Protein AF-A0A9E8MV09-F1 (afdb_monomer)

Secondary structure (DSSP, 8-state):
-HHHHHHHH-TTS-HHHHHHHHHHHHHHHHHHHHHTSTTTSHHHHHHHHHHHHHHT-HHHHHHHHHH--S---EEE-STTEEEEEEEETTTEEEEEEEEE-TTS-EE-S-GGGHHHHTT-TTSSPEEEESS-GGGTTSHHHHHHHHSTT---TTSGGGEEEE-HHHHSTTHHHHHHHHHHHHHHHHHHS------

Solvent-accessible surface area (backbone atoms only — not comparable to full-atom values): 11103 Å² total; per-residue (Å²): 111,61,48,62,55,47,41,72,77,38,74,88,56,52,69,70,55,38,52,44,72,56,43,46,70,60,53,46,54,52,23,54,60,43,27,71,37,86,88,66,1,28,65,28,10,39,53,40,13,51,53,26,52,76,72,67,38,63,66,61,14,53,54,25,42,68,55,31,73,79,72,82,50,82,44,72,64,67,104,40,31,38,36,38,47,45,81,40,98,88,74,48,77,44,78,47,39,39,34,46,44,98,87,68,49,59,40,52,74,62,76,75,50,27,20,57,63,65,65,22,64,92,68,76,34,42,61,39,51,73,68,46,76,90,48,49,79,37,69,69,48,43,51,40,40,71,36,99,78,49,50,49,74,48,34,57,93,26,49,47,73,37,52,64,86,67,60,67,70,54,48,66,61,51,48,51,53,50,47,54,52,54,53,52,49,48,72,72,59,64,76,88,75,88,124

Mean predicted aligned error: 12.16 Å

Organism: NCBI:txid2980107

Radius of gyration: 19.84 Å; Cα contacts (8 Å, |Δi|>4): 253; chains: 1; bounding box: 43×44×54 Å

Nearest PDB structures (foldseek):
  1zar-assembly1_A  TM=2.700E-01  e=2.529E-01  Archaeoglobus fulgidus
  3u97-assembly1_A  TM=5.610E-01  e=2.841E+00  Brucella abortus bv. 1 str. 9-941
  4c8s-assembly1_B  TM=5.018E-01  e=2.400E+00  Saccharomyces cerevisiae
  3ceq-assembly1_A  TM=5.623E-01  e=7.822E+00  Homo sapiens
  3a5v-assembly1_A  TM=4.609E-01  e=4.715E+00  Umbelopsis vinacea

Foldseek 3Di:
DQLVVCCVVCVPDDSVVSVCVSCVVVLLVVLVVLLPDPPRSLLSLQVNLVVCVVVVNNVSNVVSQQSNDDDWDWDDDPPFKIWTWDQDPPQGIAIFIWGQDPVRATDTPDLVSLCSQQVVVPVQWDKQFQQHNVCSRPPVNRCCCPDPVHDHSSHPVGIDTHHPVPRPPCPVVSNVVSVVVSVVVCVVDPDPDDD

Sequence (195 aa):
MKCIALRAANPDWSDIKIYWEASKDFVHITLDVLGLVPVFGEPADIINGVIYTFEGDALNASLSYAGAIPFVGWLSTGAKISIKVINQTTGGLIALVWKVSDSGLVTFGNRNILKHVIGSAGTGLHAHHIVPWAKFDHEIVQKAANSTNAFNMNSALNGIPIPPSQHLTGHNIYSSKIDEILESLDDTFPRYDSK

pLDDT: mean 79.45, std 14.17, range [36.53, 96.56]

InterPro domains:
  IPR032871 AHH domain-containing protein [PF14412] (122-186)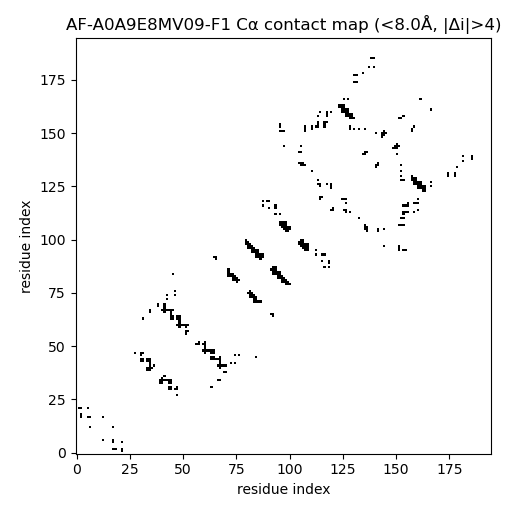

Structure (mmCIF, N/CA/C/O backbone):
data_AF-A0A9E8MV09-F1
#
_entry.id   AF-A0A9E8MV09-F1
#
loop_
_atom_site.group_PDB
_atom_site.id
_atom_site.type_symbol
_atom_site.label_atom_id
_atom_site.label_alt_id
_atom_site.label_comp_id
_atom_site.label_asym_id
_atom_site.label_entity_id
_atom_site.label_seq_id
_atom_site.pdbx_PDB_ins_code
_atom_site.Cartn_x
_atom_site.Cartn_y
_atom_site.Cartn_z
_atom_site.occupancy
_atom_site.B_iso_or_equiv
_atom_site.auth_seq_id
_atom_site.auth_comp_id
_atom_site.auth_asym_id
_atom_site.auth_atom_id
_atom_site.pdbx_PDB_model_num
ATOM 1 N N . MET A 1 1 ? 17.631 -15.945 -26.723 1.00 63.47 1 MET A N 1
ATOM 2 C CA . MET A 1 1 ? 19.041 -15.510 -26.565 1.00 63.47 1 MET A CA 1
ATOM 3 C C . MET A 1 1 ? 19.292 -14.691 -25.293 1.00 63.47 1 MET A C 1
ATOM 5 O O . MET A 1 1 ? 20.292 -14.972 -24.646 1.00 63.47 1 MET A O 1
ATOM 9 N N . LYS A 1 2 ? 18.396 -13.777 -24.865 1.00 82.88 2 LYS A N 1
ATOM 10 C CA . LYS A 1 2 ? 18.549 -12.994 -23.612 1.00 82.88 2 LYS A CA 1
ATOM 11 C C . LYS A 1 2 ? 18.855 -13.843 -22.361 1.00 82.88 2 LYS A C 1
ATOM 13 O O . LYS A 1 2 ? 19.821 -13.545 -21.675 1.00 82.88 2 LYS A O 1
ATOM 18 N N . CYS A 1 3 ? 18.127 -14.939 -22.108 1.00 86.50 3 CYS A N 1
ATOM 19 C CA . CYS A 1 3 ? 18.370 -15.781 -20.921 1.00 86.50 3 CYS A CA 1
ATOM 20 C C . CYS A 1 3 ? 19.776 -16.404 -20.883 1.00 86.50 3 CYS A C 1
ATOM 22 O O . CYS A 1 3 ? 20.377 -16.494 -19.819 1.00 86.50 3 CYS A O 1
ATOM 24 N N . ILE A 1 4 ? 20.301 -16.834 -22.039 1.00 86.00 4 ILE A N 1
ATOM 25 C CA . ILE A 1 4 ? 21.635 -17.450 -22.142 1.00 86.00 4 ILE A CA 1
ATOM 26 C C . ILE A 1 4 ? 22.709 -16.405 -21.822 1.00 86.00 4 ILE A C 1
ATOM 28 O O . ILE A 1 4 ? 23.608 -16.672 -21.032 1.00 86.00 4 ILE A O 1
ATOM 32 N N . ALA A 1 5 ? 22.575 -15.199 -22.380 1.00 89.00 5 ALA A N 1
ATOM 33 C CA . ALA A 1 5 ? 23.493 -14.095 -22.111 1.00 89.00 5 ALA A CA 1
ATOM 34 C C . ALA A 1 5 ? 23.433 -13.633 -20.643 1.00 89.00 5 ALA A C 1
ATOM 36 O O . ALA A 1 5 ? 24.472 -13.468 -20.009 1.00 89.00 5 ALA A O 1
ATOM 37 N N . LEU A 1 6 ? 22.229 -13.490 -20.078 1.00 91.00 6 LEU A N 1
ATOM 38 C CA . LEU A 1 6 ? 22.037 -13.101 -18.677 1.00 91.00 6 LEU A CA 1
ATOM 39 C C . LEU A 1 6 ? 22.627 -14.126 -17.710 1.00 91.00 6 LEU A C 1
ATOM 41 O O . LEU A 1 6 ? 23.238 -13.730 -16.723 1.00 91.00 6 LEU A O 1
ATOM 45 N N . ARG A 1 7 ? 22.494 -15.422 -18.016 1.00 90.75 7 ARG A N 1
ATOM 46 C CA . ARG A 1 7 ? 23.058 -16.504 -17.201 1.00 90.75 7 ARG A CA 1
ATOM 47 C C . ARG A 1 7 ? 24.578 -16.536 -17.268 1.00 90.75 7 ARG A C 1
ATOM 49 O O . ARG A 1 7 ? 25.221 -16.759 -16.253 1.00 90.75 7 ARG A O 1
ATOM 56 N N . ALA A 1 8 ? 25.146 -16.292 -18.447 1.00 89.12 8 ALA A N 1
ATOM 57 C CA . ALA A 1 8 ? 26.592 -16.202 -18.604 1.00 89.12 8 ALA A CA 1
ATOM 58 C C . ALA A 1 8 ? 27.182 -15.004 -17.836 1.00 89.12 8 ALA A C 1
ATOM 60 O O . ALA A 1 8 ? 28.255 -15.124 -17.257 1.00 89.12 8 ALA A O 1
ATOM 61 N N . ALA A 1 9 ? 26.478 -13.867 -17.808 1.00 92.44 9 ALA A N 1
ATOM 62 C CA . ALA A 1 9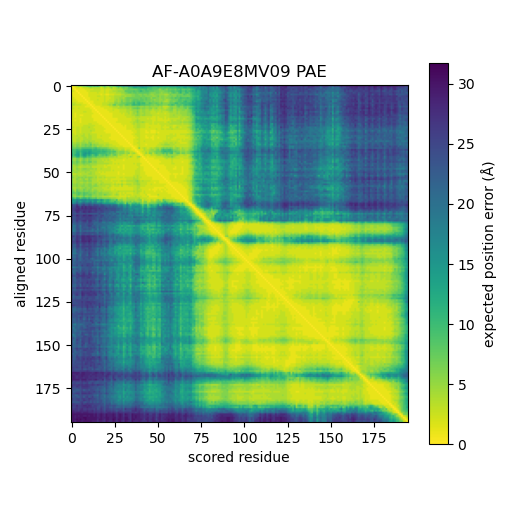 ? 26.917 -12.664 -17.099 1.00 92.44 9 ALA A CA 1
ATOM 63 C C . ALA A 1 9 ? 26.626 -12.690 -15.586 1.00 92.44 9 ALA A C 1
ATOM 65 O O . ALA A 1 9 ? 27.326 -12.032 -14.823 1.00 92.44 9 ALA A O 1
ATOM 66 N N . ASN A 1 10 ? 25.603 -13.432 -15.152 1.00 92.81 10 ASN A N 1
ATOM 67 C CA . ASN A 1 10 ? 25.153 -13.493 -13.761 1.00 92.81 10 ASN A CA 1
ATOM 68 C C . ASN A 1 10 ? 24.943 -14.957 -13.332 1.00 92.81 10 ASN A C 1
ATOM 70 O O . ASN A 1 10 ? 23.798 -15.404 -13.213 1.00 92.81 10 ASN A O 1
ATOM 74 N N . PRO A 1 11 ? 26.028 -15.720 -13.116 1.00 90.62 11 PRO A N 1
ATOM 75 C CA . PRO A 1 11 ? 25.944 -17.151 -12.820 1.00 90.62 11 PRO A CA 1
ATOM 76 C C . PRO A 1 11 ? 25.238 -17.457 -11.491 1.00 90.62 11 PRO A C 1
ATOM 78 O O . PRO A 1 11 ? 24.627 -18.514 -11.363 1.00 90.62 11 PRO A O 1
ATOM 81 N N . ASP A 1 12 ? 25.263 -16.519 -10.541 1.00 93.88 12 ASP A N 1
ATOM 82 C CA . ASP A 1 12 ? 24.674 -16.683 -9.204 1.00 93.88 12 ASP A CA 1
ATOM 83 C C . ASP A 1 12 ? 23.178 -16.327 -9.146 1.00 93.88 12 ASP A C 1
ATOM 85 O O . ASP A 1 12 ? 22.538 -16.439 -8.098 1.00 93.88 12 ASP A O 1
ATOM 89 N N . TRP A 1 13 ? 22.595 -15.842 -10.246 1.00 90.44 13 TRP A N 1
ATOM 90 C CA . TRP A 1 13 ? 21.172 -15.520 -10.277 1.00 90.44 13 TRP A CA 1
ATOM 91 C C . TRP A 1 13 ? 20.330 -16.784 -10.393 1.00 90.44 13 TRP A C 1
ATOM 93 O O . TRP A 1 13 ? 20.603 -17.672 -11.198 1.00 90.44 13 TRP A O 1
ATOM 103 N N . SER A 1 14 ? 19.242 -16.827 -9.624 1.00 92.00 14 SER A N 1
ATOM 104 C CA . SER A 1 14 ? 18.254 -17.890 -9.749 1.00 92.00 14 SER A CA 1
ATOM 105 C C . SER A 1 14 ? 17.602 -17.879 -11.132 1.00 92.00 14 SER A C 1
ATOM 107 O O . SER A 1 14 ? 17.453 -16.833 -11.771 1.00 92.00 14 SER A O 1
ATOM 109 N N . ASP A 1 15 ? 17.137 -19.047 -11.569 1.00 88.00 15 ASP A N 1
ATOM 110 C CA . ASP A 1 15 ? 16.452 -19.206 -12.854 1.00 88.00 15 ASP A CA 1
ATOM 111 C C . ASP A 1 15 ? 15.251 -18.265 -12.985 1.00 88.00 15 ASP A C 1
ATOM 113 O O . ASP A 1 15 ? 15.059 -17.645 -14.027 1.00 88.00 15 ASP A O 1
ATOM 117 N N . ILE A 1 16 ? 14.498 -18.084 -11.896 1.00 84.56 16 ILE A N 1
ATOM 118 C CA . ILE A 1 16 ? 13.355 -17.165 -11.820 1.00 84.56 16 ILE A CA 1
ATOM 119 C C . ILE A 1 16 ? 13.782 -15.734 -12.160 1.00 84.56 16 ILE A C 1
ATOM 121 O O . ILE A 1 16 ? 13.121 -15.075 -12.961 1.00 84.56 16 ILE A O 1
ATOM 125 N N . LYS A 1 17 ? 14.903 -15.264 -11.601 1.00 86.44 17 LYS A N 1
ATOM 126 C CA . LYS A 1 17 ? 15.421 -13.923 -11.885 1.00 86.44 17 LYS A CA 1
ATOM 127 C C . LYS A 1 17 ? 15.907 -13.808 -13.329 1.00 86.44 17 LYS A C 1
ATOM 129 O O . LYS A 1 17 ? 15.617 -12.816 -13.986 1.00 86.44 17 LYS A O 1
ATOM 134 N N . ILE A 1 18 ? 16.588 -14.829 -13.850 1.00 89.75 18 ILE A N 1
ATOM 135 C CA . ILE A 1 18 ? 17.031 -14.863 -15.253 1.00 89.75 18 ILE A CA 1
ATOM 136 C C . ILE A 1 18 ? 15.839 -14.765 -16.212 1.00 89.75 18 ILE A C 1
ATOM 138 O O . ILE A 1 18 ? 15.900 -14.012 -17.185 1.00 89.75 18 ILE A O 1
ATOM 142 N N . TYR A 1 19 ? 14.765 -15.515 -15.955 1.00 89.06 19 TYR A N 1
ATOM 143 C CA . TYR A 1 19 ? 13.562 -15.461 -16.783 1.00 89.06 19 TYR A CA 1
ATOM 144 C C . TYR A 1 19 ? 12.863 -14.109 -16.672 1.00 89.06 19 TYR A C 1
ATOM 146 O O . TYR A 1 19 ? 12.547 -13.531 -17.709 1.00 89.06 19 TYR A O 1
ATOM 154 N N . TRP A 1 20 ? 12.702 -13.582 -15.454 1.00 87.75 20 TRP A N 1
ATOM 155 C CA . TRP A 1 20 ? 12.115 -12.263 -15.218 1.00 87.75 20 TRP A CA 1
ATOM 156 C C . TRP A 1 20 ? 12.845 -11.163 -15.993 1.00 87.75 20 TRP A C 1
ATOM 158 O O . TRP A 1 20 ? 12.242 -10.481 -16.814 1.00 87.75 20 TRP A O 1
ATOM 168 N N . GLU A 1 21 ? 14.160 -11.050 -15.814 1.00 88.44 21 GLU A N 1
ATOM 169 C CA . GLU A 1 21 ? 14.987 -10.024 -16.464 1.00 88.44 21 GLU A CA 1
ATOM 170 C C . GLU A 1 21 ? 15.009 -10.175 -17.993 1.00 88.44 21 GLU A C 1
ATOM 172 O O . GLU A 1 21 ? 15.144 -9.198 -18.730 1.00 88.44 21 GLU A O 1
ATOM 177 N N . ALA A 1 22 ? 14.840 -11.398 -18.503 1.00 91.94 22 ALA A N 1
ATOM 178 C CA . ALA A 1 22 ? 14.728 -11.629 -19.935 1.00 91.94 22 ALA A CA 1
ATOM 179 C C . ALA A 1 22 ? 13.373 -11.188 -20.516 1.00 91.94 22 ALA A C 1
ATOM 181 O O . ALA A 1 22 ? 13.332 -10.839 -21.701 1.00 91.94 22 ALA A O 1
ATOM 182 N N . SER A 1 23 ? 12.294 -11.223 -19.724 1.00 88.25 23 SER A N 1
ATOM 183 C CA . SER A 1 23 ? 10.916 -10.986 -20.180 1.00 88.25 23 SER A CA 1
ATOM 184 C C . SER A 1 23 ? 10.290 -9.663 -19.733 1.00 88.25 23 SER A C 1
ATOM 186 O O . SER A 1 23 ? 9.315 -9.247 -20.354 1.00 88.25 23 SER A O 1
ATOM 188 N N . LYS A 1 24 ? 10.803 -9.005 -18.686 1.00 88.31 24 LYS A N 1
ATOM 189 C CA . LYS A 1 24 ? 10.153 -7.854 -18.033 1.00 88.31 24 LYS A CA 1
ATOM 190 C C . LYS A 1 24 ? 9.823 -6.702 -18.983 1.00 88.31 24 LYS A C 1
ATOM 192 O O . LYS A 1 24 ? 8.715 -6.189 -18.930 1.00 88.31 24 LYS A O 1
ATOM 197 N N . ASP A 1 25 ? 10.705 -6.384 -19.934 1.00 89.38 25 ASP A N 1
ATOM 198 C CA . ASP A 1 25 ? 10.462 -5.320 -20.922 1.00 89.38 25 ASP A CA 1
ATOM 199 C C . ASP A 1 25 ? 9.178 -5.588 -21.722 1.00 89.38 25 ASP A C 1
ATOM 201 O O . ASP A 1 25 ? 8.387 -4.688 -21.984 1.00 89.38 25 ASP A O 1
ATOM 205 N N . PHE A 1 26 ? 8.948 -6.851 -22.093 1.00 88.81 26 PHE A N 1
ATOM 206 C CA . PHE A 1 26 ? 7.758 -7.251 -22.838 1.00 88.81 26 PHE A CA 1
ATOM 207 C C . PHE A 1 26 ? 6.498 -7.204 -21.968 1.00 88.81 26 PHE A C 1
ATOM 209 O O . PHE A 1 26 ? 5.430 -6.833 -22.457 1.00 88.81 26 PHE A O 1
ATOM 216 N N . VAL A 1 27 ? 6.621 -7.548 -20.683 1.00 86.75 27 VAL A N 1
ATOM 217 C CA . VAL A 1 27 ? 5.531 -7.416 -19.705 1.00 86.75 27 VAL A CA 1
ATOM 218 C C . VAL A 1 27 ? 5.127 -5.949 -19.568 1.00 86.75 27 VAL A C 1
ATOM 220 O O . VAL A 1 27 ? 3.946 -5.648 -19.718 1.00 86.75 27 VAL A O 1
ATOM 223 N N . HIS A 1 28 ? 6.095 -5.046 -19.387 1.00 90.00 28 HIS A N 1
ATOM 224 C CA . HIS A 1 28 ? 5.846 -3.609 -19.277 1.00 90.00 28 HIS A CA 1
ATOM 225 C C . HIS A 1 28 ? 5.172 -3.034 -20.520 1.00 90.00 28 HIS A C 1
ATOM 227 O O . HIS A 1 28 ? 4.116 -2.422 -20.411 1.00 90.00 28 HIS A O 1
ATOM 233 N N . ILE A 1 29 ? 5.704 -3.332 -21.709 1.00 86.06 29 ILE A N 1
ATOM 234 C CA . ILE A 1 29 ? 5.119 -2.882 -22.981 1.00 86.06 29 ILE A CA 1
ATOM 235 C C . ILE A 1 29 ? 3.683 -3.389 -23.143 1.00 86.06 29 ILE A C 1
ATOM 237 O O . ILE A 1 29 ? 2.809 -2.659 -23.604 1.00 86.06 29 ILE A O 1
ATOM 241 N N . THR A 1 30 ? 3.423 -4.646 -22.780 1.00 83.31 30 THR A N 1
ATOM 242 C CA . THR A 1 30 ? 2.076 -5.218 -22.884 1.00 83.31 30 THR A CA 1
ATOM 243 C C . THR A 1 30 ? 1.107 -4.503 -21.947 1.00 83.31 30 THR A C 1
ATOM 245 O O . THR A 1 30 ? -0.012 -4.192 -22.349 1.00 83.31 30 THR A O 1
ATOM 248 N N . LEU A 1 31 ? 1.532 -4.228 -20.715 1.00 84.50 31 LEU A N 1
ATOM 249 C CA . LEU A 1 31 ? 0.715 -3.526 -19.732 1.00 84.50 31 LEU A CA 1
ATOM 250 C C . LEU A 1 31 ? 0.475 -2.064 -20.119 1.00 84.50 31 LEU A C 1
ATOM 252 O O . LEU A 1 31 ? -0.662 -1.625 -20.011 1.00 84.50 31 LEU A O 1
ATOM 256 N N . ASP A 1 32 ? 1.475 -1.363 -20.660 1.00 81.69 32 ASP A N 1
ATOM 257 C CA . ASP A 1 32 ? 1.309 -0.000 -21.187 1.00 81.69 32 ASP A CA 1
ATOM 258 C C . ASP A 1 32 ? 0.284 0.037 -22.327 1.00 81.69 32 ASP A C 1
ATOM 260 O O . ASP A 1 32 ? -0.587 0.89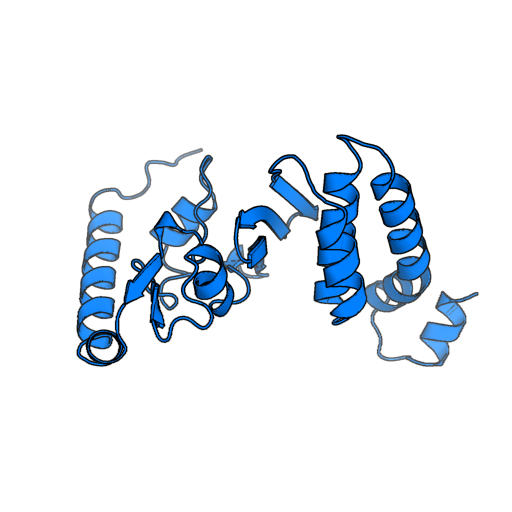9 -22.356 1.00 81.69 32 ASP A O 1
ATOM 264 N N . VAL A 1 33 ? 0.337 -0.924 -23.258 1.00 78.00 33 VAL A N 1
ATOM 265 C CA . VAL A 1 33 ? -0.631 -1.010 -24.368 1.00 78.00 33 VAL A CA 1
ATOM 266 C C . VAL A 1 33 ? -2.048 -1.268 -23.858 1.00 78.00 33 VAL A C 1
ATOM 268 O O . VAL A 1 33 ? -3.000 -0.680 -24.373 1.00 78.00 33 VAL A O 1
ATOM 271 N N . LEU A 1 34 ? -2.199 -2.135 -22.856 1.00 78.50 34 LEU A N 1
ATOM 272 C CA . LEU A 1 34 ? -3.489 -2.369 -22.209 1.00 78.50 34 LEU A CA 1
ATOM 273 C C . LEU A 1 34 ? -3.968 -1.122 -21.450 1.00 78.50 34 LEU A C 1
ATOM 275 O O . LEU A 1 34 ? -5.162 -0.832 -21.492 1.00 78.50 34 LEU A O 1
ATOM 279 N N . GLY A 1 35 ? -3.047 -0.364 -20.847 1.00 73.50 35 GLY A N 1
ATOM 280 C CA . GLY A 1 35 ? -3.269 0.922 -20.176 1.00 73.50 35 GLY A CA 1
ATOM 281 C C . GLY A 1 35 ? -3.960 1.973 -21.039 1.00 73.50 35 GLY A C 1
ATOM 282 O O . GLY A 1 35 ? -4.766 2.765 -20.560 1.00 73.50 35 GLY A O 1
ATOM 283 N N . LEU A 1 36 ? -3.758 1.913 -22.356 1.00 77.50 36 LEU A N 1
ATOM 284 C CA . LEU A 1 36 ? -4.380 2.839 -23.307 1.00 77.50 36 LEU A CA 1
ATOM 285 C C . LEU A 1 36 ? -5.887 2.610 -23.517 1.00 77.50 36 LEU A C 1
ATOM 287 O O . LEU A 1 36 ? -6.527 3.411 -24.203 1.00 77.50 36 LEU A O 1
ATOM 291 N N . VAL A 1 37 ? -6.463 1.523 -22.989 1.00 71.81 37 VAL A N 1
ATOM 292 C CA . VAL A 1 37 ? -7.891 1.205 -23.128 1.00 71.81 37 VAL A CA 1
ATOM 293 C C . VAL A 1 37 ? -8.685 1.903 -22.016 1.00 71.81 37 VAL A C 1
ATOM 295 O O . VAL A 1 37 ? -8.542 1.531 -20.858 1.00 71.81 37 VAL A O 1
ATOM 298 N N . PRO A 1 38 ? -9.585 2.857 -22.310 1.00 58.22 38 PRO A N 1
ATOM 299 C CA . PRO A 1 38 ? -10.389 3.498 -21.267 1.00 58.22 38 PRO A CA 1
ATOM 300 C C . PRO A 1 38 ? -11.233 2.476 -20.482 1.00 58.22 38 PRO A C 1
ATOM 302 O O . PRO A 1 38 ? -11.791 1.561 -21.095 1.00 58.22 38 PRO A O 1
ATOM 305 N N . VAL A 1 39 ? -11.379 2.648 -19.160 1.00 56.38 39 VAL A N 1
ATOM 306 C CA . VAL A 1 39 ? -12.168 1.801 -18.228 1.00 56.38 39 VAL A CA 1
ATOM 307 C C . VAL A 1 39 ? -11.555 0.424 -17.909 1.00 56.38 39 VAL A C 1
ATOM 309 O O . VAL A 1 39 ? -11.852 -0.152 -16.859 1.00 56.38 39 VAL A O 1
ATOM 312 N N . PHE A 1 40 ? -10.706 -0.123 -18.784 1.00 57.66 40 PHE A N 1
ATOM 313 C CA . PHE A 1 40 ? -10.045 -1.424 -18.591 1.00 57.66 40 PHE A CA 1
ATOM 314 C C . PHE A 1 40 ? -8.517 -1.345 -18.506 1.00 57.66 40 PHE A C 1
ATOM 316 O O . PHE A 1 40 ? -7.881 -2.329 -18.122 1.00 57.66 40 PHE A O 1
ATOM 323 N N . GLY A 1 41 ? -7.934 -0.211 -18.879 1.00 65.56 41 GLY A N 1
ATOM 324 C CA . GLY A 1 41 ? -6.499 0.038 -18.898 1.00 65.56 41 GLY A CA 1
ATOM 325 C C . GLY A 1 41 ? -5.964 0.496 -17.551 1.00 65.56 41 GLY A C 1
ATOM 326 O O . GLY A 1 41 ? -4.824 0.198 -17.215 1.00 65.56 41 GLY A O 1
ATOM 327 N N . GLU A 1 42 ? -6.802 1.077 -16.699 1.00 73.31 42 GLU A N 1
ATOM 328 C CA . GLU A 1 42 ? -6.399 1.545 -15.378 1.00 73.31 42 GLU A CA 1
ATOM 329 C C . GLU A 1 42 ? -5.833 0.417 -14.492 1.00 73.31 42 GLU A C 1
ATOM 331 O O . GLU A 1 42 ? -4.794 0.615 -13.858 1.00 73.31 42 GLU A O 1
ATOM 336 N N . PRO A 1 43 ? -6.418 -0.800 -14.461 1.00 68.69 43 PRO A N 1
ATOM 337 C CA . PRO A 1 43 ? -5.782 -1.943 -13.814 1.00 68.69 43 PRO A CA 1
ATOM 338 C C . PRO A 1 43 ? -4.413 -2.295 -14.405 1.00 68.69 43 PRO A C 1
ATOM 340 O O . PRO A 1 43 ? -3.516 -2.659 -13.648 1.00 68.69 43 PRO A O 1
ATOM 343 N N . ALA A 1 44 ? -4.235 -2.198 -15.726 1.00 77.88 44 ALA A N 1
ATOM 344 C CA . ALA A 1 44 ? -2.971 -2.518 -16.389 1.00 77.88 44 ALA A CA 1
ATOM 345 C C . ALA A 1 44 ? -1.878 -1.499 -16.042 1.00 77.88 44 ALA A C 1
ATOM 347 O O . ALA A 1 44 ? -0.784 -1.900 -15.650 1.00 77.88 44 ALA A O 1
ATOM 348 N N . ASP A 1 45 ? -2.219 -0.215 -16.050 1.00 78.81 45 ASP A N 1
ATOM 349 C CA . ASP A 1 45 ? -1.380 0.899 -15.608 1.00 78.81 45 ASP A CA 1
ATOM 350 C C . ASP A 1 45 ? -0.962 0.761 -14.128 1.00 78.81 45 ASP A C 1
ATOM 352 O O . ASP A 1 45 ? 0.202 0.959 -13.765 1.00 78.81 45 ASP A O 1
ATOM 356 N N . ILE A 1 46 ? -1.862 0.292 -13.256 1.00 73.06 46 ILE A N 1
ATOM 357 C CA . ILE A 1 46 ? -1.533 0.004 -11.847 1.00 73.06 46 ILE A CA 1
ATOM 358 C C . ILE A 1 46 ? -0.601 -1.196 -11.720 1.00 73.06 46 ILE A C 1
ATOM 360 O O . ILE A 1 46 ? 0.386 -1.114 -10.985 1.00 73.06 46 ILE A O 1
ATOM 364 N N . ILE A 1 47 ? -0.906 -2.315 -12.393 1.00 76.50 47 ILE A N 1
ATOM 365 C CA . ILE A 1 47 ? -0.038 -3.505 -12.388 1.00 76.50 47 ILE A CA 1
ATOM 366 C C . ILE A 1 47 ? 1.364 -3.088 -12.818 1.00 76.50 47 ILE A C 1
ATOM 368 O O . ILE A 1 47 ? 2.341 -3.451 -12.161 1.00 76.50 47 ILE A O 1
ATOM 372 N N . ASN A 1 48 ? 1.451 -2.285 -13.876 1.00 84.50 48 ASN A N 1
ATOM 373 C CA . ASN A 1 48 ? 2.721 -1.839 -14.409 1.00 84.50 48 ASN A CA 1
ATOM 374 C C . ASN A 1 48 ? 3.494 -0.986 -13.399 1.00 84.50 48 ASN A C 1
ATOM 376 O O . ASN A 1 48 ? 4.662 -1.260 -13.113 1.00 84.50 48 ASN A O 1
ATOM 380 N N . GLY A 1 49 ? 2.815 -0.030 -12.757 1.00 75.25 49 GLY A N 1
ATOM 381 C CA . GLY A 1 49 ? 3.417 0.820 -11.731 1.00 75.25 49 GLY A CA 1
ATOM 382 C C . GLY A 1 49 ? 3.929 0.042 -10.514 1.00 75.25 49 GLY A C 1
ATOM 383 O O . GLY A 1 49 ? 4.989 0.353 -9.957 1.00 75.25 49 GLY A O 1
ATOM 384 N N . VAL A 1 50 ? 3.219 -1.015 -10.116 1.00 71.94 50 VAL A N 1
ATOM 385 C CA . VAL A 1 50 ? 3.619 -1.907 -9.015 1.00 71.94 50 VAL A CA 1
ATOM 386 C C . VAL A 1 50 ? 4.861 -2.701 -9.375 1.00 71.94 50 VAL A C 1
ATOM 388 O O . VAL A 1 50 ? 5.775 -2.804 -8.553 1.00 71.94 50 VAL A O 1
ATOM 391 N N . ILE A 1 51 ? 4.901 -3.253 -10.587 1.00 75.25 51 ILE A N 1
ATOM 392 C CA . ILE A 1 51 ? 6.064 -3.991 -11.075 1.00 75.25 51 ILE A CA 1
ATOM 393 C C . ILE A 1 51 ? 7.281 -3.062 -11.062 1.00 75.25 51 ILE A C 1
ATOM 395 O O . ILE A 1 51 ? 8.266 -3.382 -10.399 1.00 75.25 51 ILE A O 1
ATOM 399 N N . TYR A 1 52 ? 7.171 -1.861 -11.637 1.00 77.75 52 TYR A N 1
ATOM 400 C CA . TYR A 1 52 ? 8.247 -0.864 -11.599 1.00 77.75 52 TYR A CA 1
ATOM 401 C C . TYR A 1 52 ? 8.680 -0.487 -10.174 1.00 77.75 52 TYR A C 1
ATOM 403 O O . TYR A 1 52 ? 9.869 -0.316 -9.905 1.00 77.75 52 TYR A O 1
ATOM 411 N N . THR A 1 53 ? 7.744 -0.425 -9.221 1.00 66.50 53 THR A N 1
ATOM 412 C CA . THR A 1 53 ? 8.062 -0.155 -7.809 1.00 66.50 53 THR A CA 1
ATOM 413 C C . THR A 1 53 ? 8.931 -1.260 -7.196 1.00 66.50 53 THR A C 1
ATOM 415 O O . THR A 1 53 ? 9.876 -0.956 -6.465 1.00 66.50 53 THR A O 1
ATOM 418 N N . PHE A 1 54 ? 8.648 -2.536 -7.485 1.00 69.38 54 PHE A N 1
ATOM 419 C CA . PHE A 1 54 ? 9.474 -3.658 -7.018 1.00 69.38 54 PHE A CA 1
ATOM 420 C C . PHE A 1 54 ? 10.828 -3.739 -7.726 1.00 69.38 54 PHE A C 1
ATOM 422 O O . PHE A 1 54 ? 11.791 -4.225 -7.133 1.00 69.38 54 PHE A O 1
ATOM 429 N N . GLU A 1 55 ? 10.912 -3.233 -8.953 1.00 74.81 55 GLU A N 1
ATOM 430 C CA . GLU A 1 55 ? 12.166 -3.109 -9.699 1.00 74.81 55 GLU A CA 1
ATOM 431 C C . GLU A 1 55 ? 13.018 -1.906 -9.270 1.00 74.81 55 GLU A C 1
ATOM 433 O O . GLU A 1 55 ? 14.190 -1.820 -9.633 1.00 74.81 55 GLU A O 1
ATOM 438 N N . GLY A 1 56 ? 12.460 -0.998 -8.461 1.00 60.19 56 GLY A N 1
ATOM 439 C CA . GLY A 1 56 ? 13.133 0.221 -8.014 1.00 60.19 56 GLY A CA 1
ATOM 440 C C . GLY A 1 56 ? 13.127 1.357 -9.044 1.00 60.19 56 GLY A C 1
ATOM 441 O O . GLY A 1 56 ? 13.833 2.348 -8.851 1.00 60.19 56 GLY A O 1
ATOM 442 N N . ASP A 1 57 ? 12.329 1.250 -10.108 1.00 74.88 57 ASP A N 1
ATOM 443 C CA . ASP A 1 57 ? 12.190 2.266 -11.153 1.00 74.88 57 ASP A CA 1
ATOM 444 C C . ASP A 1 57 ? 11.077 3.262 -10.801 1.00 74.88 57 ASP A C 1
ATOM 446 O O . ASP A 1 57 ? 9.913 3.140 -11.189 1.00 74.88 57 ASP A O 1
ATOM 450 N N . ALA A 1 58 ? 11.442 4.268 -10.008 1.00 53.44 58 ALA A N 1
ATOM 451 C CA . ALA A 1 58 ? 10.496 5.254 -9.500 1.00 53.44 58 ALA A CA 1
ATOM 452 C C . ALA A 1 58 ? 9.858 6.123 -10.602 1.00 53.44 58 ALA A C 1
ATOM 454 O O . ALA A 1 58 ? 8.728 6.584 -10.426 1.00 53.44 58 ALA A O 1
ATOM 455 N N . LEU A 1 59 ? 10.557 6.353 -11.721 1.00 62.56 59 LEU A N 1
ATOM 456 C CA . LEU A 1 59 ? 10.052 7.197 -12.805 1.00 62.56 59 LEU A CA 1
ATOM 457 C C . LEU A 1 59 ? 8.919 6.483 -13.537 1.00 62.56 59 LEU A C 1
ATOM 459 O O . LEU A 1 59 ? 7.809 7.013 -13.605 1.00 62.56 59 LEU A O 1
ATOM 463 N N . ASN A 1 60 ? 9.170 5.268 -14.015 1.00 73.44 60 ASN A N 1
ATOM 464 C CA . ASN A 1 60 ? 8.159 4.520 -14.750 1.00 73.44 60 ASN A CA 1
ATOM 465 C C . ASN A 1 60 ? 7.007 4.077 -13.841 1.00 73.44 60 ASN A C 1
ATOM 467 O O . ASN A 1 60 ? 5.853 4.143 -14.253 1.00 73.44 60 ASN A O 1
ATOM 471 N N . ALA A 1 61 ? 7.281 3.789 -12.562 1.00 66.44 61 ALA A N 1
ATOM 472 C CA . ALA A 1 61 ? 6.225 3.581 -11.575 1.00 66.44 61 ALA A CA 1
ATOM 473 C C . ALA A 1 61 ? 5.267 4.779 -11.504 1.00 66.44 61 ALA A C 1
ATOM 475 O O . ALA A 1 61 ? 4.051 4.608 -11.556 1.00 66.44 61 ALA A O 1
ATOM 476 N N . SER A 1 62 ? 5.808 5.998 -11.416 1.00 62.59 62 SER A N 1
ATOM 477 C CA . SER A 1 62 ? 4.990 7.211 -11.326 1.00 62.59 62 SER A CA 1
ATOM 478 C C . SER A 1 62 ? 4.161 7.475 -12.588 1.00 62.59 62 SER A C 1
ATOM 480 O O . SER A 1 62 ? 3.007 7.887 -12.473 1.00 62.59 62 SER A O 1
ATOM 482 N N . LEU A 1 63 ? 4.718 7.196 -13.771 1.00 72.56 63 LEU A N 1
ATOM 483 C CA . LEU A 1 63 ? 4.040 7.367 -15.057 1.00 72.56 63 LEU A CA 1
ATOM 484 C C . LEU A 1 63 ? 2.911 6.352 -15.240 1.00 72.56 63 LEU A C 1
ATOM 486 O O . LEU A 1 63 ? 1.800 6.751 -15.581 1.00 72.56 63 LEU A O 1
ATOM 490 N N . SER A 1 64 ? 3.165 5.074 -14.950 1.00 73.50 64 SER A N 1
ATOM 491 C CA . SER A 1 64 ? 2.135 4.041 -15.042 1.00 73.50 64 SER A CA 1
ATOM 492 C C . SER A 1 64 ? 1.024 4.280 -14.027 1.00 73.50 64 SER A C 1
ATOM 494 O O . SER A 1 64 ? -0.142 4.209 -14.381 1.00 73.50 64 SER A O 1
ATOM 496 N N . TYR A 1 65 ? 1.336 4.682 -12.788 1.00 72.25 65 TYR A N 1
ATOM 497 C CA . TYR A 1 65 ? 0.274 5.091 -11.870 1.00 72.25 65 TYR A CA 1
ATOM 498 C C . TYR A 1 65 ? -0.534 6.259 -12.446 1.00 72.25 65 TYR A C 1
ATOM 500 O O . TYR A 1 65 ? -1.754 6.177 -12.459 1.00 72.25 65 TYR A O 1
ATOM 508 N N . ALA A 1 66 ? 0.092 7.308 -12.985 1.00 66.56 66 ALA A N 1
ATOM 509 C CA . ALA A 1 66 ? -0.636 8.460 -13.526 1.00 66.56 66 ALA A CA 1
ATOM 510 C C . ALA A 1 66 ? -1.660 8.112 -14.632 1.00 66.56 66 ALA A C 1
ATOM 512 O O . ALA A 1 66 ? -2.667 8.814 -14.735 1.00 66.56 66 ALA A O 1
ATOM 513 N N . GLY A 1 67 ? -1.440 7.042 -15.406 1.00 65.44 67 GLY A N 1
ATOM 514 C CA . GLY A 1 67 ? -2.391 6.538 -16.409 1.00 65.44 67 GLY A CA 1
ATOM 515 C C . GLY A 1 67 ? -3.660 5.901 -15.822 1.00 65.44 67 GLY A C 1
ATOM 516 O O . GLY A 1 67 ? -4.720 5.926 -16.440 1.00 65.44 67 GLY A O 1
ATOM 517 N N . ALA A 1 68 ? -3.617 5.453 -14.564 1.00 64.75 68 ALA A N 1
ATOM 518 C CA . ALA A 1 68 ? -4.659 4.639 -13.943 1.00 64.75 68 ALA A CA 1
ATOM 519 C C . ALA A 1 68 ? -5.908 5.369 -13.402 1.00 64.75 68 ALA A C 1
ATOM 521 O O . ALA A 1 68 ? -6.562 4.906 -12.459 1.00 64.75 68 ALA A O 1
ATOM 522 N N . ILE A 1 69 ? -6.260 6.527 -13.948 1.00 51.53 69 ILE A N 1
ATOM 523 C CA . ILE A 1 69 ? -7.456 7.277 -13.541 1.00 51.53 69 ILE A CA 1
ATOM 524 C C . ILE A 1 69 ? -8.532 7.075 -14.630 1.00 51.53 69 ILE A C 1
ATOM 526 O O . ILE A 1 69 ? -8.270 7.574 -15.722 1.00 51.53 69 ILE A O 1
ATOM 530 N N . PRO A 1 70 ? -9.742 6.484 -14.401 1.00 45.62 70 PRO A N 1
ATOM 531 C CA . PRO A 1 70 ? -10.448 6.228 -13.131 1.00 45.62 70 PRO A CA 1
ATOM 532 C C . PRO A 1 70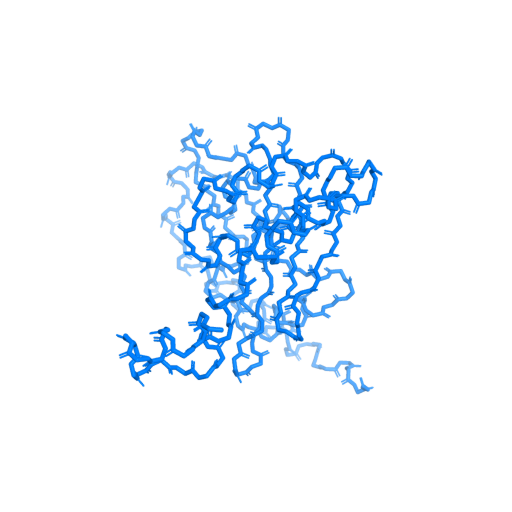 ? -11.224 4.878 -12.996 1.00 45.62 70 PRO A C 1
ATOM 534 O O . PRO A 1 70 ? -12.084 4.560 -13.800 1.00 45.62 70 PRO A O 1
ATOM 537 N N . PHE A 1 71 ? -11.049 4.169 -11.873 1.00 40.91 71 PHE A N 1
ATOM 538 C CA . PHE A 1 71 ? -12.070 3.690 -10.902 1.00 40.91 71 PHE A CA 1
ATOM 539 C C . PHE A 1 71 ? -11.369 2.706 -9.940 1.00 40.91 71 PHE A C 1
ATOM 541 O O . PHE A 1 71 ? -10.687 1.775 -10.349 1.00 40.91 71 PHE A O 1
ATOM 548 N N . VAL A 1 72 ? -11.483 2.956 -8.634 1.00 44.66 72 VAL A N 1
ATOM 549 C CA . VAL A 1 72 ? -10.749 2.272 -7.549 1.00 44.66 72 VAL A CA 1
ATOM 550 C C . VAL A 1 72 ? -10.945 0.747 -7.591 1.00 44.66 72 VAL A C 1
ATOM 552 O O . VAL A 1 72 ? -12.058 0.265 -7.389 1.00 44.66 72 VAL A O 1
ATOM 555 N N . GLY A 1 73 ? -9.857 -0.006 -7.799 1.00 47.84 73 GLY A N 1
ATOM 556 C CA . GLY A 1 73 ? -9.862 -1.469 -7.921 1.00 47.84 73 GLY A CA 1
ATOM 557 C C . GLY A 1 73 ? -8.909 -2.181 -6.952 1.00 47.84 73 GLY A C 1
ATOM 558 O O . GLY A 1 73 ? -7.884 -1.633 -6.538 1.00 47.84 73 GLY A O 1
ATOM 559 N N . TRP A 1 74 ? -9.273 -3.412 -6.583 1.00 50.53 74 TRP A N 1
ATOM 560 C CA . TRP A 1 74 ? -8.385 -4.386 -5.944 1.00 50.53 74 TRP A CA 1
ATOM 561 C C . TRP A 1 74 ? -7.622 -5.140 -7.031 1.00 50.53 74 TRP A C 1
ATOM 563 O O . TRP A 1 74 ? -8.234 -5.699 -7.938 1.00 50.53 74 TRP A O 1
ATOM 573 N N . LEU A 1 75 ? -6.301 -5.186 -6.925 1.00 47.22 75 LEU A N 1
ATOM 574 C CA . LEU A 1 75 ? -5.430 -5.930 -7.823 1.00 47.22 75 LEU A CA 1
ATOM 575 C C . LEU A 1 75 ? -4.692 -7.020 -7.041 1.00 47.22 75 LEU A C 1
ATOM 577 O O . LEU A 1 75 ? -4.094 -6.719 -6.014 1.00 47.22 75 LEU A O 1
ATOM 581 N N . SER A 1 76 ? -4.693 -8.264 -7.526 1.00 49.94 76 SER A N 1
ATOM 582 C CA . SER A 1 76 ? -3.893 -9.360 -6.959 1.00 49.94 76 SER A CA 1
ATOM 583 C C . SER A 1 76 ? -2.844 -9.824 -7.971 1.00 49.94 76 SER A C 1
ATOM 585 O O . SER A 1 76 ? -3.182 -10.154 -9.107 1.00 49.94 76 SER A O 1
ATOM 587 N N . THR A 1 77 ? -1.568 -9.830 -7.578 1.00 42.91 77 THR A N 1
ATOM 588 C CA . THR A 1 77 ? -0.440 -10.265 -8.415 1.00 42.91 77 THR A CA 1
ATOM 589 C C . THR A 1 77 ? 0.235 -11.480 -7.779 1.00 42.91 77 THR A C 1
ATOM 591 O O . THR A 1 77 ? 1.055 -11.380 -6.867 1.00 42.91 77 THR A O 1
ATOM 594 N N . GLY A 1 78 ? -0.138 -12.672 -8.255 1.00 46.88 78 GLY A N 1
ATOM 595 C CA . GLY A 1 78 ? 0.294 -13.939 -7.660 1.00 46.88 78 GLY A CA 1
ATOM 596 C C . GLY A 1 78 ? -0.293 -14.153 -6.260 1.00 46.88 78 GLY A C 1
ATOM 597 O O . GLY A 1 78 ? -0.748 -13.223 -5.603 1.00 46.88 78 GLY A O 1
ATOM 598 N N . ALA A 1 79 ? -0.285 -15.392 -5.767 1.00 55.06 79 ALA A N 1
ATOM 599 C CA . ALA A 1 79 ? -0.983 -15.780 -4.532 1.00 55.06 79 ALA A CA 1
ATOM 600 C C . ALA A 1 79 ? -0.533 -15.048 -3.239 1.00 55.06 79 ALA A C 1
ATOM 602 O O . ALA A 1 79 ? -1.028 -15.363 -2.162 1.00 55.06 79 ALA A O 1
ATOM 603 N N . LYS A 1 80 ? 0.420 -14.108 -3.316 1.00 68.88 80 LYS A N 1
ATOM 604 C CA . LYS A 1 80 ? 1.056 -13.459 -2.164 1.00 68.88 80 LYS A CA 1
ATOM 605 C C . LYS A 1 80 ? 0.951 -11.932 -2.136 1.00 68.88 80 LYS A C 1
ATOM 607 O O . LYS A 1 80 ? 1.394 -11.358 -1.146 1.00 68.88 80 LYS A O 1
ATOM 612 N N . ILE A 1 81 ? 0.433 -11.250 -3.162 1.00 72.00 81 ILE A N 1
ATOM 613 C CA . ILE A 1 81 ? 0.372 -9.776 -3.161 1.00 72.00 81 ILE A CA 1
ATOM 614 C C . ILE A 1 81 ? -1.002 -9.289 -3.622 1.00 72.00 81 ILE A C 1
ATOM 616 O O . ILE A 1 81 ? -1.497 -9.694 -4.672 1.00 72.00 81 ILE A O 1
ATOM 620 N N . SER A 1 82 ? -1.580 -8.379 -2.839 1.00 72.25 82 SER A N 1
ATOM 621 C CA . SER A 1 82 ? -2.808 -7.647 -3.150 1.00 72.25 82 SER A CA 1
ATOM 622 C C . SER A 1 82 ? -2.588 -6.150 -2.958 1.00 72.25 82 SER A C 1
ATOM 624 O O . SER A 1 82 ? -1.868 -5.729 -2.053 1.00 72.25 82 SER A O 1
ATOM 626 N N . ILE A 1 83 ? -3.180 -5.329 -3.820 1.00 73.19 83 ILE A N 1
ATOM 627 C CA . ILE A 1 83 ? -2.972 -3.882 -3.865 1.00 73.19 83 ILE A CA 1
ATOM 628 C C . ILE A 1 83 ? -4.306 -3.186 -4.093 1.00 73.19 83 ILE A C 1
ATOM 630 O O . ILE A 1 83 ? -5.100 -3.593 -4.937 1.00 73.19 83 ILE A O 1
ATOM 634 N N . LYS A 1 84 ? -4.542 -2.115 -3.341 1.00 75.31 84 LYS A N 1
ATOM 635 C CA . LYS A 1 84 ? -5.691 -1.228 -3.500 1.00 75.31 84 LYS A CA 1
ATOM 636 C C . LYS A 1 84 ? -5.175 0.161 -3.805 1.00 75.31 84 LYS A C 1
ATOM 638 O O . LYS A 1 84 ? -4.472 0.750 -2.984 1.00 75.31 84 LYS A O 1
ATOM 643 N N . VAL A 1 85 ? -5.557 0.694 -4.955 1.00 70.50 85 VAL A N 1
ATOM 644 C CA . VAL A 1 85 ? -5.202 2.061 -5.332 1.00 70.50 85 VAL A CA 1
ATOM 645 C C . VAL A 1 85 ? -6.320 3.001 -4.924 1.00 70.50 85 VAL A C 1
ATOM 647 O O . VAL A 1 85 ? -7.482 2.783 -5.257 1.00 70.50 85 VAL A O 1
ATOM 650 N N . ILE A 1 86 ? -5.969 4.040 -4.177 1.00 71.75 86 ILE A N 1
ATOM 651 C CA . ILE A 1 86 ? -6.885 5.109 -3.791 1.00 71.75 86 ILE A CA 1
ATOM 652 C C . ILE A 1 86 ? -6.443 6.413 -4.448 1.00 71.75 86 ILE A C 1
ATOM 654 O O . ILE A 1 86 ? -5.249 6.684 -4.570 1.00 71.75 86 ILE A O 1
ATOM 658 N N . ASN A 1 87 ? -7.413 7.220 -4.869 1.00 69.12 87 ASN A N 1
ATOM 659 C CA . ASN A 1 87 ? -7.157 8.552 -5.397 1.00 69.12 87 ASN A CA 1
ATOM 660 C C . ASN A 1 87 ? -7.258 9.570 -4.261 1.00 69.12 87 ASN A C 1
ATOM 662 O O . ASN A 1 87 ? -8.294 9.662 -3.597 1.00 69.12 87 ASN A O 1
ATOM 666 N N . GLN A 1 88 ? -6.182 10.318 -4.041 1.00 65.31 88 GLN A N 1
ATOM 667 C CA . GLN A 1 88 ? -6.184 11.468 -3.164 1.00 65.31 88 GLN A CA 1
ATOM 668 C C . GLN A 1 88 ? -6.236 12.761 -3.978 1.00 65.31 88 GLN A C 1
ATOM 670 O O . GLN A 1 88 ? -5.300 13.092 -4.705 1.00 65.31 88 GLN A O 1
ATOM 675 N N . THR A 1 89 ? -7.278 13.555 -3.729 1.00 56.41 89 THR A N 1
ATOM 676 C CA . THR A 1 89 ? -7.570 14.835 -4.395 1.00 56.41 89 THR A CA 1
ATOM 677 C C . THR A 1 89 ? -6.376 15.794 -4.479 1.00 56.41 89 THR A C 1
ATOM 679 O O . THR A 1 89 ? -6.265 16.549 -5.437 1.00 56.41 89 THR A O 1
ATOM 682 N N . THR A 1 90 ? -5.481 15.779 -3.488 1.00 58.28 90 THR A N 1
ATOM 683 C CA . THR A 1 90 ? -4.324 16.686 -3.378 1.00 58.28 90 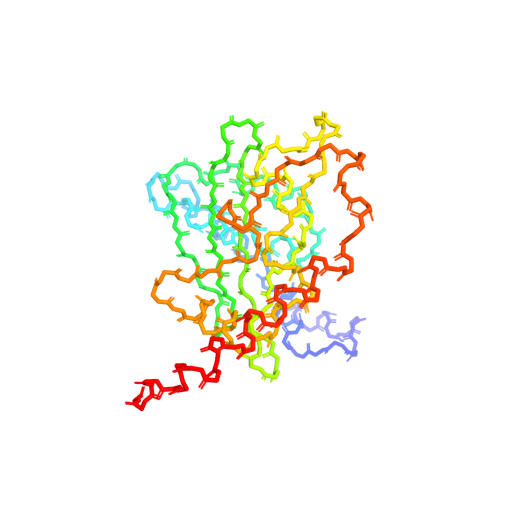THR A CA 1
ATOM 684 C C . THR A 1 90 ? -2.963 16.014 -3.573 1.00 58.28 90 THR A C 1
ATOM 686 O O . THR A 1 90 ? -1.964 16.721 -3.676 1.00 58.28 90 THR A O 1
ATOM 689 N N . GLY A 1 91 ? -2.897 14.679 -3.609 1.00 54.88 91 GLY A N 1
ATOM 690 C CA . GLY A 1 91 ? -1.638 13.920 -3.559 1.00 54.88 91 GLY A CA 1
ATOM 691 C C . GLY A 1 91 ? -1.447 12.898 -4.679 1.00 54.88 91 GLY A C 1
ATOM 692 O O . GLY A 1 91 ? -0.401 12.255 -4.727 1.00 54.88 91 GLY A O 1
ATOM 693 N N . GLY A 1 92 ? -2.428 12.754 -5.574 1.00 64.31 92 GLY A N 1
ATOM 694 C CA . GLY A 1 92 ? -2.398 11.770 -6.650 1.00 64.31 92 GLY A CA 1
ATOM 695 C C . GLY A 1 92 ? -2.802 10.376 -6.173 1.00 64.31 92 GLY A C 1
ATOM 696 O O . GLY A 1 92 ? -3.576 10.213 -5.228 1.00 64.31 92 GLY A O 1
ATOM 697 N N . LEU A 1 93 ? -2.311 9.352 -6.864 1.00 65.31 93 LEU A N 1
ATOM 698 C CA . LEU A 1 93 ? -2.657 7.966 -6.572 1.00 65.31 93 LEU A CA 1
ATOM 699 C C . LEU A 1 93 ? -1.767 7.384 -5.482 1.00 65.31 93 LEU A C 1
ATOM 701 O O . LEU A 1 93 ? -0.560 7.617 -5.439 1.00 65.31 93 LEU A O 1
ATOM 705 N N . ILE A 1 94 ? -2.377 6.586 -4.614 1.00 73.62 94 ILE A N 1
ATOM 706 C CA . ILE A 1 94 ? -1.699 5.937 -3.501 1.00 73.62 94 ILE A CA 1
ATOM 707 C C . ILE A 1 94 ? -2.025 4.449 -3.526 1.00 73.62 94 ILE A C 1
ATOM 709 O O . ILE A 1 94 ? -3.191 4.060 -3.496 1.00 73.62 94 ILE A O 1
ATOM 713 N N . ALA A 1 95 ? -0.988 3.614 -3.529 1.00 75.62 95 ALA A N 1
ATOM 714 C CA . ALA A 1 95 ? -1.117 2.167 -3.435 1.00 75.62 95 ALA A CA 1
ATOM 715 C C . ALA A 1 95 ? -1.050 1.708 -1.970 1.00 75.62 95 ALA A C 1
ATOM 717 O O . ALA A 1 95 ? -0.028 1.848 -1.295 1.00 75.62 95 ALA A O 1
ATOM 718 N N . LEU A 1 96 ? -2.140 1.125 -1.479 1.00 82.94 96 LEU A N 1
ATOM 719 C CA . LEU A 1 96 ? -2.158 0.326 -0.259 1.00 82.94 96 LEU A CA 1
ATOM 720 C C . LEU A 1 96 ? -1.786 -1.108 -0.627 1.00 82.94 96 LEU A C 1
ATOM 722 O O . LEU A 1 96 ? -2.392 -1.684 -1.526 1.00 82.94 96 LEU A O 1
ATOM 726 N N . VAL A 1 97 ? -0.795 -1.679 0.052 1.00 83.25 97 VAL A N 1
ATOM 727 C CA . VAL A 1 97 ? -0.246 -3.003 -0.272 1.00 83.25 97 VAL A CA 1
ATOM 728 C C . VAL A 1 97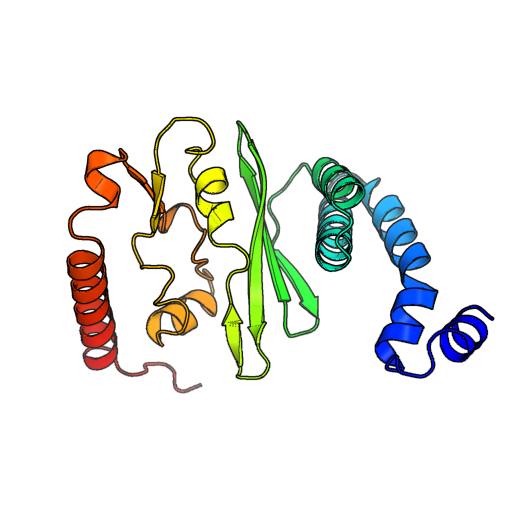 ? -0.553 -3.981 0.856 1.00 83.25 97 VAL A C 1
ATOM 730 O O . VAL A 1 97 ? -0.457 -3.617 2.026 1.00 83.25 97 VAL A O 1
ATOM 733 N N . TRP A 1 98 ? -0.879 -5.215 0.489 1.00 86.75 98 TRP A N 1
ATOM 734 C CA . TRP A 1 98 ? -0.913 -6.402 1.334 1.00 86.75 98 TRP A CA 1
ATOM 735 C C . TRP A 1 98 ? 0.028 -7.419 0.701 1.00 86.75 98 TRP A C 1
ATOM 737 O O . TRP A 1 98 ? -0.161 -7.817 -0.447 1.00 86.75 98 TRP A O 1
ATOM 747 N N . LYS A 1 99 ? 1.059 -7.831 1.428 1.00 84.81 99 LYS A N 1
ATOM 748 C CA . LYS A 1 99 ? 2.010 -8.846 0.978 1.00 84.81 99 LYS A CA 1
ATOM 749 C C . LYS A 1 99 ? 2.083 -9.963 2.003 1.00 84.81 99 LYS A C 1
ATOM 751 O O . LYS A 1 99 ? 2.507 -9.722 3.129 1.00 84.81 99 LYS A O 1
ATOM 756 N N . VAL A 1 100 ? 1.729 -11.170 1.592 1.00 84.50 100 VAL A N 1
ATOM 757 C CA . VAL A 1 100 ? 1.880 -12.393 2.379 1.00 84.50 100 VAL A CA 1
ATOM 758 C C . VAL A 1 100 ? 3.359 -12.787 2.386 1.00 84.50 100 VAL A C 1
ATOM 760 O O . VAL A 1 100 ? 3.966 -13.003 1.332 1.00 84.50 100 VAL A O 1
ATOM 763 N N . SER A 1 101 ? 3.961 -12.823 3.573 1.00 81.31 101 SER A N 1
ATOM 764 C CA . SER A 1 101 ? 5.323 -13.300 3.803 1.00 81.31 101 SER A CA 1
ATOM 765 C C . SER A 1 101 ? 5.403 -14.822 3.657 1.00 81.31 101 SER A C 1
ATOM 767 O O . SER A 1 101 ? 4.393 -15.521 3.588 1.00 81.31 101 SER A O 1
ATOM 769 N N . ASP A 1 102 ? 6.617 -15.367 3.674 1.00 78.75 102 ASP A N 1
ATOM 770 C CA . ASP A 1 102 ? 6.805 -16.822 3.660 1.00 78.75 102 ASP A CA 1
ATOM 771 C C . ASP A 1 102 ? 6.330 -17.504 4.954 1.00 78.75 102 ASP A C 1
ATOM 773 O O . ASP A 1 102 ? 6.037 -18.695 4.938 1.00 78.75 102 ASP A O 1
ATOM 777 N N . SER A 1 103 ? 6.179 -16.748 6.048 1.00 82.38 103 SER A N 1
ATOM 778 C CA . SER A 1 103 ? 5.558 -17.219 7.293 1.00 82.38 103 SER A CA 1
ATOM 779 C C . SER A 1 103 ? 4.026 -17.129 7.289 1.00 82.38 103 SER A C 1
ATOM 781 O O . SER A 1 103 ? 3.402 -17.444 8.297 1.00 82.38 103 SER A O 1
ATOM 783 N N . GLY A 1 104 ? 3.413 -16.681 6.186 1.00 83.50 104 GLY A N 1
ATOM 784 C CA . GLY A 1 104 ? 1.963 -16.502 6.065 1.00 83.50 104 GLY A CA 1
ATOM 785 C C . GLY A 1 104 ? 1.427 -15.191 6.650 1.00 83.50 104 GLY A C 1
ATOM 786 O O . GLY A 1 104 ? 0.225 -14.952 6.583 1.00 83.50 104 GLY A O 1
ATOM 787 N N . LEU A 1 105 ? 2.292 -14.320 7.182 1.00 89.19 105 LEU A N 1
ATOM 788 C CA . LEU A 1 105 ? 1.885 -13.020 7.720 1.00 89.19 105 LEU A CA 1
ATOM 789 C C . LEU A 1 105 ? 1.666 -12.008 6.600 1.00 89.19 105 LEU A C 1
ATOM 791 O O . LEU A 1 105 ? 2.504 -11.833 5.716 1.00 89.19 105 LEU A O 1
ATOM 795 N N . VAL A 1 106 ? 0.574 -11.265 6.681 1.00 90.12 106 VAL A N 1
ATOM 796 C CA . VAL A 1 106 ? 0.304 -10.121 5.821 1.00 90.12 106 VAL A CA 1
ATOM 797 C C . VAL A 1 106 ? 1.101 -8.909 6.305 1.00 90.12 106 VAL A C 1
ATOM 799 O O . VAL A 1 106 ? 1.013 -8.493 7.458 1.00 90.12 106 VAL A O 1
ATOM 802 N N . THR A 1 107 ? 1.873 -8.318 5.401 1.00 92.44 107 THR A N 1
ATOM 803 C CA . THR A 1 107 ? 2.660 -7.095 5.598 1.00 92.44 107 THR A CA 1
ATOM 804 C C . THR A 1 107 ? 2.101 -5.961 4.738 1.00 92.44 107 THR A C 1
ATOM 806 O O . THR A 1 107 ? 1.535 -6.204 3.674 1.00 92.44 107 THR A O 1
ATOM 809 N N . PHE A 1 108 ? 2.256 -4.710 5.182 1.00 91.75 108 PHE A N 1
ATOM 810 C CA . PHE A 1 108 ? 1.476 -3.575 4.655 1.00 91.75 108 PHE A CA 1
ATOM 811 C C . PHE A 1 108 ? 2.292 -2.549 3.851 1.00 91.75 108 PHE A C 1
ATOM 813 O O . PHE A 1 108 ? 1.923 -1.377 3.737 1.00 91.75 108 PHE A O 1
ATOM 820 N N . GLY A 1 109 ? 3.442 -2.966 3.316 1.00 87.31 109 GLY A N 1
ATOM 821 C CA . GLY A 1 109 ? 4.351 -2.083 2.585 1.00 87.31 109 GLY A CA 1
ATOM 822 C C . GLY A 1 109 ? 5.000 -1.025 3.485 1.00 87.31 109 GLY A C 1
ATOM 823 O O . GLY A 1 109 ? 5.465 -1.323 4.584 1.00 87.31 109 GLY A O 1
ATOM 824 N N . ASN A 1 110 ? 5.074 0.220 3.009 1.00 89.38 110 ASN A N 1
ATOM 825 C CA . ASN A 1 110 ? 5.790 1.300 3.688 1.00 89.38 110 ASN A CA 1
ATOM 826 C C . ASN A 1 110 ? 4.859 2.129 4.591 1.00 89.38 110 ASN A C 1
ATOM 828 O O . ASN A 1 110 ? 3.953 2.796 4.099 1.00 89.38 110 ASN A O 1
ATOM 832 N N . ARG A 1 111 ? 5.127 2.172 5.904 1.00 91.50 111 ARG A N 1
ATOM 833 C CA . ARG A 1 111 ? 4.365 2.981 6.885 1.00 91.50 111 ARG A CA 1
ATOM 834 C C . ARG A 1 111 ? 4.286 4.473 6.566 1.00 91.50 111 ARG A C 1
ATOM 836 O O . ARG A 1 111 ? 3.360 5.154 6.996 1.00 91.50 111 ARG A O 1
ATOM 843 N N . ASN A 1 112 ? 5.259 4.998 5.822 1.00 89.12 112 ASN A N 1
ATOM 844 C CA . ASN A 1 112 ? 5.288 6.408 5.441 1.00 89.12 112 ASN A CA 1
ATOM 845 C C . ASN A 1 112 ? 4.201 6.760 4.422 1.00 89.12 112 ASN A C 1
ATOM 847 O O . ASN A 1 112 ? 3.979 7.943 4.189 1.00 89.12 112 ASN A O 1
ATOM 851 N N . ILE A 1 113 ? 3.519 5.772 3.836 1.00 88.62 113 ILE A N 1
ATOM 852 C CA . ILE A 1 113 ? 2.393 5.994 2.928 1.00 88.62 113 ILE A CA 1
ATOM 853 C C . ILE A 1 113 ? 1.220 6.654 3.661 1.00 88.62 113 ILE A C 1
ATOM 855 O O . ILE A 1 113 ? 0.544 7.488 3.064 1.00 88.62 113 ILE A O 1
ATOM 859 N N . LEU A 1 114 ? 1.020 6.379 4.959 1.00 92.38 114 LEU A N 1
ATOM 860 C CA . LEU A 1 114 ? -0.117 6.923 5.709 1.00 92.38 114 LEU A CA 1
ATOM 861 C C . LEU A 1 114 ? -0.210 8.454 5.627 1.00 92.38 114 LEU A C 1
ATOM 863 O O . LEU A 1 114 ? -1.299 8.988 5.452 1.00 92.38 114 LEU A O 1
ATOM 867 N N . LYS A 1 115 ? 0.925 9.165 5.696 1.00 91.31 115 LYS A N 1
ATOM 868 C CA . LYS A 1 115 ? 0.954 10.638 5.614 1.00 91.31 115 LYS A CA 1
ATOM 869 C C . LYS A 1 115 ? 0.398 11.163 4.294 1.00 91.31 115 LYS A C 1
ATOM 871 O O . LYS A 1 115 ? -0.174 12.248 4.258 1.00 91.31 115 LYS A O 1
ATOM 876 N N . HIS A 1 116 ? 0.572 10.393 3.223 1.00 86.69 116 HIS A N 1
ATOM 877 C CA . HIS A 1 116 ? -0.060 10.679 1.952 1.00 86.69 116 HIS A CA 1
ATOM 878 C C . HIS A 1 116 ? -1.535 10.337 2.072 1.00 86.69 116 HIS A C 1
ATOM 880 O O . HIS A 1 116 ? -2.331 11.232 1.906 1.00 86.69 116 HIS A O 1
ATOM 886 N N . VAL A 1 117 ? -1.923 9.145 2.534 1.00 86.50 117 VAL A N 1
ATOM 887 C CA . VAL A 1 117 ? -3.339 8.728 2.642 1.00 86.50 117 VAL A CA 1
ATOM 888 C C . VAL A 1 117 ? -4.223 9.725 3.405 1.00 86.50 117 VAL A C 1
ATOM 890 O O . VAL A 1 117 ? -5.328 10.021 2.957 1.00 86.50 117 VAL A O 1
ATOM 893 N N . ILE A 1 118 ? -3.737 10.280 4.518 1.00 89.94 118 ILE A N 1
ATOM 894 C CA . ILE A 1 118 ? -4.485 11.242 5.349 1.00 89.94 118 ILE A CA 1
ATOM 895 C C . ILE A 1 118 ? -4.185 12.715 5.027 1.00 89.94 118 ILE A C 1
ATOM 897 O O . ILE A 1 118 ? -4.692 13.607 5.702 1.00 89.94 118 ILE A O 1
ATOM 901 N N . GLY A 1 119 ? -3.341 12.987 4.028 1.00 88.44 119 GLY A N 1
ATOM 902 C CA . GLY A 1 119 ? -3.049 14.347 3.563 1.00 88.44 119 GLY A CA 1
ATOM 903 C C . GLY A 1 119 ? -2.202 15.187 4.524 1.00 88.44 119 GLY A C 1
ATOM 904 O O . GLY A 1 119 ? -2.272 16.411 4.492 1.00 88.44 119 GLY A O 1
ATOM 905 N N . SER A 1 120 ? -1.398 14.558 5.386 1.00 90.19 120 SER A N 1
ATOM 906 C CA . SER A 1 120 ? -0.492 15.256 6.311 1.00 90.19 120 SER A CA 1
ATOM 907 C C . SER A 1 120 ? 0.908 15.500 5.729 1.00 90.19 120 SER A C 1
ATOM 909 O O . SER A 1 120 ? 1.760 16.119 6.367 1.00 90.19 120 SER A O 1
ATOM 911 N N . ALA A 1 121 ? 1.186 14.998 4.523 1.00 88.38 121 ALA A N 1
ATOM 912 C CA . ALA A 1 121 ? 2.455 15.222 3.842 1.00 88.38 121 ALA A CA 1
ATOM 913 C C . ALA A 1 121 ? 2.702 16.727 3.623 1.00 88.38 121 ALA A C 1
ATOM 915 O O . ALA A 1 121 ? 1.913 17.401 2.971 1.00 88.38 121 ALA A O 1
ATOM 916 N N . GLY A 1 122 ? 3.805 17.255 4.161 1.00 87.44 122 GLY A N 1
ATOM 917 C CA . GLY A 1 122 ? 4.197 18.658 3.966 1.00 87.44 122 GLY A CA 1
ATOM 918 C C . GLY A 1 122 ? 3.407 19.685 4.786 1.00 87.44 122 GLY A C 1
ATOM 919 O O . GLY A 1 122 ? 3.716 20.868 4.707 1.00 87.44 122 GLY A O 1
ATOM 920 N N . THR A 1 123 ? 2.442 19.265 5.611 1.00 89.94 123 THR A N 1
ATOM 921 C CA . THR A 1 123 ? 1.628 20.188 6.427 1.00 89.94 123 THR A CA 1
ATOM 922 C C . THR A 1 123 ? 2.266 20.543 7.773 1.00 89.94 123 THR A C 1
ATOM 924 O O . THR A 1 123 ? 1.746 21.382 8.502 1.00 89.94 123 THR A O 1
ATOM 927 N N . GLY A 1 124 ? 3.373 19.884 8.137 1.00 90.38 124 GLY A N 1
ATOM 928 C CA . GLY A 1 124 ? 3.981 19.973 9.470 1.00 90.38 124 GLY A CA 1
ATOM 929 C C . GLY A 1 124 ? 3.305 19.090 10.529 1.00 90.38 124 GLY A C 1
ATOM 930 O O . GLY A 1 124 ? 3.789 19.018 11.657 1.00 90.38 124 GLY A O 1
ATOM 931 N N . LEU A 1 125 ? 2.222 18.388 10.176 1.00 92.00 125 LEU A N 1
ATOM 932 C CA . LEU A 1 125 ? 1.578 17.391 11.032 1.00 92.00 125 LEU A CA 1
ATOM 933 C C . LEU A 1 125 ? 2.227 16.013 10.849 1.00 92.00 125 LEU A C 1
ATOM 935 O O . LEU A 1 125 ? 2.609 15.620 9.743 1.00 92.00 125 LEU A O 1
ATOM 939 N N . HIS A 1 126 ? 2.300 15.243 11.931 1.00 91.56 126 HIS A N 1
ATOM 940 C CA . HIS A 1 126 ? 2.747 13.857 11.889 1.00 91.56 126 HIS A CA 1
ATOM 941 C C . HIS A 1 126 ? 1.568 12.920 11.644 1.00 91.56 126 HIS A C 1
ATOM 943 O O . HIS A 1 126 ? 0.518 13.049 12.271 1.00 91.56 126 HIS A O 1
ATOM 949 N N . ALA A 1 127 ? 1.757 11.951 10.750 1.00 93.38 127 ALA A N 1
ATOM 950 C CA . ALA A 1 127 ? 0.803 10.868 10.571 1.00 93.38 127 ALA A CA 1
ATOM 951 C C . ALA A 1 127 ? 0.951 9.855 11.706 1.00 93.38 127 ALA A C 1
ATOM 953 O O . ALA A 1 127 ? 2.011 9.241 11.840 1.00 93.38 127 ALA A O 1
ATOM 954 N N . 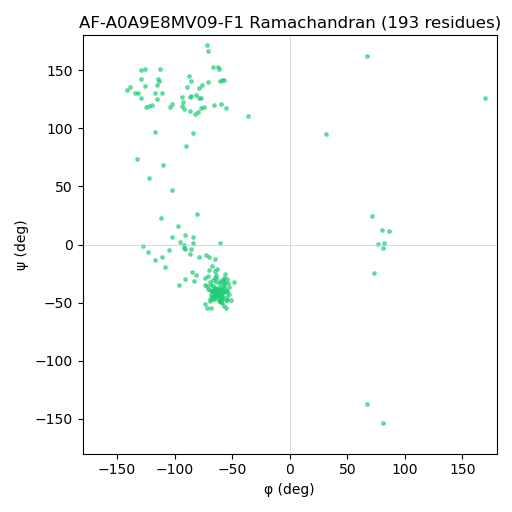HIS A 1 128 ? -0.107 9.684 12.493 1.00 93.19 128 HIS A N 1
ATOM 955 C CA . HIS A 1 128 ? -0.146 8.748 13.607 1.00 93.19 128 HIS A CA 1
ATOM 956 C C . HIS A 1 128 ? -1.096 7.591 13.307 1.00 93.19 128 HIS A C 1
ATOM 958 O O . HIS A 1 128 ? -2.245 7.809 12.916 1.00 93.19 128 HIS A O 1
ATOM 964 N N . HIS A 1 129 ? -0.616 6.365 13.509 1.00 94.31 129 HIS A N 1
ATOM 965 C CA . HIS A 1 129 ? -1.419 5.155 13.372 1.00 94.31 129 HIS A CA 1
ATOM 966 C C . HIS A 1 129 ? -2.248 4.913 14.644 1.00 94.31 129 HIS A C 1
ATOM 968 O O . HIS A 1 129 ? -1.683 4.911 15.735 1.00 94.31 129 HIS A O 1
ATOM 974 N N . ILE A 1 130 ? -3.563 4.699 14.522 1.00 94.94 130 ILE A N 1
ATOM 975 C CA . ILE A 1 130 ? -4.446 4.387 15.665 1.00 94.94 130 ILE A CA 1
ATOM 976 C C . ILE A 1 130 ? -4.102 2.998 16.215 1.00 94.94 130 ILE A C 1
ATOM 978 O O . ILE A 1 130 ? -3.760 2.850 17.381 1.00 94.94 130 ILE A O 1
ATOM 982 N N . VAL A 1 131 ? -4.123 1.976 15.361 1.00 95.12 131 VAL A N 1
ATOM 983 C CA . VAL A 1 131 ? -3.487 0.686 15.634 1.00 95.12 131 VAL A CA 1
ATOM 984 C C . VAL A 1 131 ? -2.003 0.836 15.299 1.00 95.12 131 VAL A C 1
ATOM 986 O O . VAL A 1 131 ? -1.682 1.011 14.117 1.00 95.12 131 VAL A O 1
ATOM 989 N N . PRO A 1 132 ? -1.088 0.790 16.289 1.00 94.06 132 PRO A N 1
ATOM 990 C CA . PRO A 1 132 ? 0.324 1.065 16.066 1.00 94.06 132 PRO A CA 1
ATOM 991 C C . PRO A 1 132 ? 0.926 0.146 15.009 1.00 94.06 132 PRO A C 1
ATOM 993 O O . PRO A 1 132 ? 0.662 -1.053 14.991 1.00 94.06 132 PRO A O 1
ATOM 996 N N . TRP A 1 133 ? 1.818 0.686 14.174 1.00 94.12 133 TRP A N 1
ATOM 997 C CA . TRP A 1 133 ? 2.485 -0.089 13.119 1.00 94.12 133 TRP A CA 1
ATOM 998 C C . TRP A 1 133 ? 3.171 -1.363 13.635 1.00 94.12 133 TRP A C 1
ATOM 1000 O O . TRP A 1 133 ? 3.201 -2.376 12.946 1.00 94.12 133 TRP A O 1
ATOM 1010 N N . ALA A 1 134 ? 3.695 -1.325 14.863 1.00 92.94 134 ALA A N 1
ATOM 1011 C CA . ALA A 1 134 ? 4.341 -2.466 15.507 1.00 92.94 134 ALA A CA 1
ATOM 1012 C C . ALA A 1 134 ? 3.396 -3.649 15.787 1.00 92.94 134 ALA A C 1
ATOM 1014 O O . ALA A 1 134 ? 3.885 -4.722 16.100 1.00 92.94 134 ALA A O 1
ATOM 1015 N N . LYS A 1 135 ? 2.075 -3.463 15.674 1.00 95.00 135 LYS A N 1
ATOM 1016 C CA . LYS A 1 135 ? 1.051 -4.500 15.865 1.00 95.00 135 LYS A CA 1
ATOM 1017 C C . LYS A 1 135 ? 0.581 -5.120 14.554 1.00 95.00 135 LYS A C 1
ATOM 1019 O O . LYS A 1 135 ? -0.472 -5.746 14.518 1.00 95.00 135 LYS A O 1
ATOM 1024 N N . PHE A 1 136 ? 1.330 -4.929 13.466 1.00 94.06 136 PHE A N 1
ATOM 1025 C CA . PHE A 1 136 ? 0.949 -5.447 12.153 1.00 94.06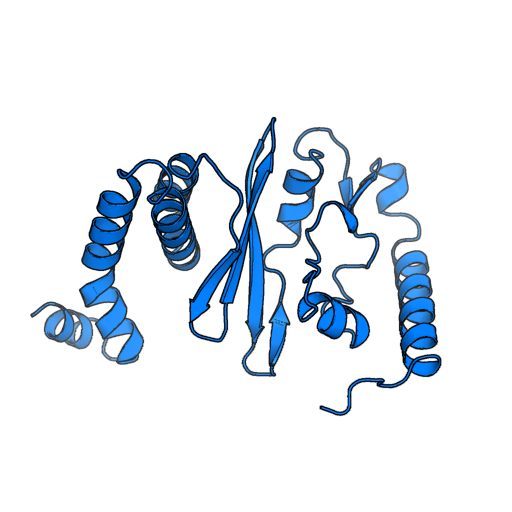 136 PHE A CA 1
ATOM 1026 C C . PHE A 1 136 ? 0.731 -6.966 12.160 1.00 94.06 136 PHE A C 1
ATOM 1028 O O . PHE A 1 136 ? -0.119 -7.443 11.421 1.00 94.06 136 PHE A O 1
ATOM 1035 N N . ASP A 1 137 ? 1.478 -7.708 12.974 1.00 93.75 137 ASP A N 1
ATOM 1036 C CA . ASP A 1 137 ? 1.472 -9.167 13.096 1.00 93.75 137 ASP A CA 1
ATOM 1037 C C . ASP A 1 137 ? 0.518 -9.701 14.174 1.00 93.75 137 ASP A C 1
ATOM 1039 O O . ASP A 1 137 ? 0.358 -10.915 14.286 1.00 93.75 137 ASP A O 1
ATOM 1043 N N . HIS A 1 138 ? -0.158 -8.826 14.924 1.00 93.75 138 HIS A N 1
ATOM 1044 C CA . HIS A 1 138 ? -1.143 -9.236 15.923 1.00 93.75 138 HIS A CA 1
ATOM 1045 C C . HIS A 1 138 ? -2.294 -10.020 15.266 1.00 93.75 138 HIS A C 1
ATOM 1047 O O . HIS A 1 138 ? -2.776 -9.640 14.194 1.00 93.75 138 HIS A O 1
ATOM 1053 N N . GLU A 1 139 ? -2.793 -11.074 15.924 1.00 90.69 139 GLU A N 1
ATOM 1054 C CA . GLU A 1 139 ? -3.782 -12.006 15.356 1.00 90.69 139 GLU A CA 1
ATOM 1055 C C . GLU A 1 139 ? -5.033 -11.282 14.825 1.00 90.69 139 GLU A C 1
ATOM 1057 O O . GLU A 1 139 ? -5.426 -11.475 13.674 1.00 90.69 139 GLU A O 1
ATOM 1062 N N . ILE A 1 140 ? -5.614 -10.366 15.607 1.00 91.31 140 ILE A N 1
ATOM 1063 C CA . ILE A 1 140 ? -6.751 -9.534 15.165 1.00 91.31 140 ILE A CA 1
ATOM 1064 C C . ILE A 1 140 ? -6.422 -8.682 13.934 1.00 91.31 140 ILE A C 1
ATOM 1066 O O . ILE A 1 140 ? -7.257 -8.554 13.038 1.00 91.31 140 ILE A O 1
ATOM 1070 N N . VAL A 1 141 ? -5.221 -8.104 13.854 1.00 93.44 141 VAL A N 1
ATOM 1071 C CA . VAL A 1 141 ? -4.823 -7.272 12.708 1.00 93.44 141 VAL A CA 1
ATOM 1072 C C . VAL A 1 141 ? -4.686 -8.132 11.454 1.00 93.44 141 VAL A C 1
ATOM 1074 O O . VAL A 1 141 ? -5.160 -7.740 10.386 1.00 93.44 141 VAL A O 1
ATOM 1077 N N . GLN A 1 142 ? -4.130 -9.336 11.588 1.00 93.62 142 GLN A N 1
ATOM 1078 C CA . GLN A 1 142 ? -4.051 -10.323 10.511 1.00 93.62 142 GLN A CA 1
ATOM 1079 C C . GLN A 1 142 ? -5.442 -10.808 10.070 1.00 93.62 142 GLN A C 1
ATOM 1081 O O . GLN A 1 142 ? -5.713 -10.860 8.868 1.00 93.62 142 GLN A O 1
ATOM 1086 N N . LYS A 1 143 ? -6.361 -11.089 11.004 1.00 88.62 143 LYS A N 1
ATOM 1087 C CA . LYS A 1 143 ? -7.769 -11.415 10.699 1.00 88.62 143 LYS A CA 1
ATOM 1088 C C . LYS A 1 143 ? -8.453 -10.268 9.953 1.00 88.62 143 LYS A C 1
ATOM 1090 O O . LYS A 1 143 ? -9.060 -10.481 8.906 1.00 88.62 143 LYS A O 1
ATOM 1095 N N . ALA A 1 144 ? -8.302 -9.035 10.437 1.00 91.31 144 ALA A N 1
ATOM 1096 C CA . ALA A 1 144 ? -8.872 -7.850 9.802 1.00 91.31 144 ALA A CA 1
ATOM 1097 C C . ALA A 1 144 ? -8.318 -7.641 8.383 1.00 91.31 144 ALA A C 1
ATOM 1099 O O . ALA A 1 144 ? -9.078 -7.316 7.466 1.00 91.31 144 ALA A O 1
ATOM 1100 N N . ALA A 1 145 ? -7.018 -7.869 8.182 1.00 90.81 145 ALA A N 1
ATOM 1101 C CA . ALA A 1 145 ? -6.362 -7.777 6.881 1.00 90.81 145 ALA A CA 1
ATOM 1102 C C . ALA A 1 145 ? -6.826 -8.848 5.884 1.00 90.81 145 ALA A C 1
ATOM 1104 O O . ALA A 1 145 ? -6.870 -8.565 4.691 1.00 90.81 145 ALA A O 1
ATOM 1105 N N . ASN A 1 146 ? -7.207 -10.035 6.363 1.00 85.50 146 ASN A N 1
ATOM 1106 C CA . ASN A 1 146 ? -7.752 -11.124 5.544 1.00 85.50 146 ASN A CA 1
ATOM 1107 C C . ASN A 1 146 ? -9.289 -11.105 5.435 1.00 85.50 146 ASN A C 1
ATOM 1109 O O . ASN A 1 146 ? -9.872 -11.965 4.778 1.00 85.50 146 ASN A O 1
ATOM 1113 N N . SER A 1 147 ? -9.964 -10.148 6.075 1.00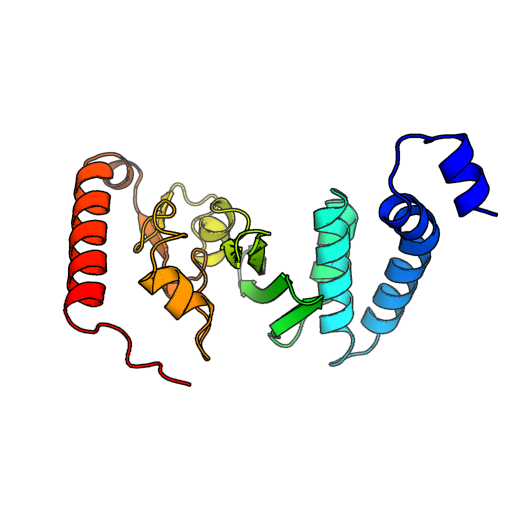 84.19 147 SER A N 1
ATOM 1114 C CA . SER A 1 147 ? -11.426 -10.058 6.046 1.00 84.19 147 SER A CA 1
ATOM 1115 C C . SER A 1 147 ? -11.960 -9.626 4.674 1.00 84.19 147 SER A C 1
ATOM 1117 O O . SER A 1 147 ? -11.240 -9.077 3.842 1.00 84.19 147 SER A O 1
ATOM 1119 N N . THR A 1 148 ? -13.271 -9.787 4.458 1.00 77.75 148 THR A N 1
ATOM 1120 C CA . THR A 1 148 ? -13.944 -9.310 3.230 1.00 77.75 148 THR A CA 1
ATOM 1121 C C . THR A 1 148 ? -13.754 -7.799 3.012 1.00 77.75 148 THR A C 1
ATOM 1123 O O . THR A 1 148 ? -13.628 -7.341 1.880 1.00 77.75 148 THR A O 1
ATOM 1126 N N . ASN A 1 149 ? -13.670 -7.021 4.097 1.00 83.19 149 ASN A N 1
ATOM 1127 C CA . ASN A 1 149 ? -13.366 -5.588 4.075 1.00 83.19 149 ASN A CA 1
ATOM 1128 C C . ASN A 1 149 ? -11.902 -5.340 4.463 1.00 83.19 149 ASN A C 1
ATOM 1130 O O . ASN A 1 149 ? -11.619 -4.500 5.318 1.00 83.19 149 ASN A O 1
ATOM 1134 N N . ALA A 1 150 ? -10.996 -6.110 3.856 1.00 86.62 150 ALA A N 1
ATOM 1135 C CA . ALA A 1 150 ? -9.583 -6.218 4.194 1.00 86.62 150 ALA A CA 1
ATOM 1136 C C . ALA A 1 150 ? -8.950 -4.890 4.646 1.00 86.62 150 ALA A C 1
ATOM 1138 O O . ALA A 1 150 ? -8.775 -3.932 3.883 1.00 86.62 150 ALA A O 1
ATOM 1139 N N . PHE A 1 151 ? -8.617 -4.849 5.933 1.00 93.31 151 PHE A N 1
ATOM 1140 C CA . PHE A 1 151 ? -8.007 -3.711 6.601 1.00 93.31 151 PHE A CA 1
ATOM 1141 C C . PHE A 1 151 ? -6.555 -3.525 6.147 1.00 93.31 151 PHE A C 1
ATOM 1143 O O . PHE A 1 151 ? -5.813 -4.496 6.015 1.00 93.31 151 PHE A O 1
ATOM 1150 N N . ASN A 1 152 ? -6.125 -2.276 5.941 1.00 94.25 152 ASN A N 1
ATOM 1151 C CA . ASN A 1 152 ? -4.718 -1.932 5.721 1.00 94.25 152 ASN A CA 1
ATOM 1152 C C . ASN A 1 152 ? -4.207 -1.057 6.865 1.00 94.25 152 ASN A C 1
ATOM 1154 O O . ASN A 1 152 ? -4.861 -0.068 7.209 1.00 94.25 152 ASN A O 1
ATOM 1158 N N . MET A 1 153 ? -2.993 -1.325 7.353 1.00 96.56 153 MET A N 1
ATOM 1159 C CA . MET A 1 153 ? -2.346 -0.473 8.356 1.00 96.56 153 MET A CA 1
ATOM 1160 C C . MET A 1 153 ? -2.182 0.977 7.888 1.00 96.56 153 MET A C 1
ATOM 1162 O O . MET A 1 153 ? -2.252 1.881 8.709 1.00 96.56 153 MET A O 1
ATOM 1166 N N . ASN A 1 154 ? -2.017 1.227 6.587 1.00 95.06 154 ASN A N 1
ATOM 1167 C CA . ASN A 1 154 ? -1.925 2.573 6.018 1.00 95.06 154 ASN A CA 1
ATOM 1168 C C . ASN A 1 154 ? -3.277 3.156 5.580 1.00 95.06 154 ASN A C 1
ATOM 1170 O O . ASN A 1 154 ? -3.303 4.193 4.926 1.00 95.06 154 ASN A O 1
ATOM 1174 N N . SER A 1 155 ? -4.402 2.508 5.887 1.00 92.88 155 SER A N 1
ATOM 1175 C CA . SER A 1 155 ? -5.717 3.035 5.515 1.00 92.88 155 SER A CA 1
ATOM 1176 C C . SER A 1 155 ? -6.048 4.330 6.264 1.00 92.88 155 SER A C 1
ATOM 1178 O O . SER A 1 155 ? -5.612 4.537 7.395 1.00 92.88 155 SER A O 1
ATOM 1180 N N . ALA A 1 156 ? -6.886 5.177 5.658 1.00 91.25 156 ALA A N 1
ATOM 1181 C CA . ALA A 1 156 ? -7.362 6.407 6.294 1.00 91.25 156 ALA A CA 1
ATOM 1182 C C . ALA A 1 156 ? -8.094 6.141 7.623 1.00 91.25 156 ALA A C 1
ATOM 1184 O O . ALA A 1 156 ? -8.011 6.949 8.537 1.00 91.25 156 ALA A O 1
ATOM 1185 N N . LEU A 1 157 ? -8.751 4.980 7.758 1.00 91.94 157 LEU A N 1
ATOM 1186 C CA . LEU A 1 157 ? -9.416 4.553 8.995 1.00 91.94 157 LEU A CA 1
ATOM 1187 C C . LEU A 1 157 ? -8.439 4.327 10.155 1.00 91.94 157 LEU A C 1
ATOM 1189 O O . LEU A 1 157 ? -8.849 4.377 11.308 1.00 91.94 157 LEU A O 1
ATOM 1193 N N . ASN A 1 158 ? -7.164 4.069 9.855 1.00 96.12 158 ASN A N 1
ATOM 1194 C CA . ASN A 1 158 ? -6.130 3.830 10.853 1.00 96.12 158 ASN A CA 1
ATOM 1195 C C . ASN A 1 158 ? -5.222 5.044 11.082 1.00 96.12 158 ASN A C 1
ATOM 1197 O O . ASN A 1 158 ? -4.212 4.908 11.764 1.00 96.12 158 ASN A O 1
ATOM 1201 N N . GLY A 1 159 ? -5.514 6.205 10.492 1.00 94.19 159 GLY A N 1
ATOM 1202 C CA . GLY A 1 159 ? -4.617 7.357 10.529 1.00 94.19 159 GLY A CA 1
ATOM 1203 C C . GLY A 1 159 ? -5.266 8.622 11.045 1.00 94.19 159 GLY A C 1
ATOM 1204 O O . GLY A 1 159 ? -6.357 8.984 10.617 1.00 94.19 159 GLY A O 1
ATOM 1205 N N . ILE A 1 160 ? -4.545 9.344 11.900 1.00 93.50 160 ILE A N 1
ATOM 1206 C CA . ILE A 1 160 ? -4.931 10.682 12.351 1.00 93.50 160 ILE A CA 1
ATOM 1207 C C . ILE A 1 160 ? -3.720 11.614 12.216 1.00 93.50 160 ILE A C 1
ATOM 1209 O O . ILE A 1 160 ? -2.622 11.257 12.654 1.00 93.50 160 ILE A O 1
ATOM 1213 N N . PRO A 1 161 ? -3.876 12.800 11.601 1.00 93.00 161 PRO A N 1
ATOM 1214 C CA . PRO A 1 161 ? -2.821 13.798 11.586 1.00 93.00 161 PRO A CA 1
ATOM 1215 C C . PRO A 1 161 ? -2.765 14.500 12.948 1.00 93.00 161 PRO A C 1
ATOM 1217 O O . PRO A 1 161 ? -3.772 15.035 13.409 1.00 93.00 161 PRO A O 1
ATOM 1220 N N . ILE A 1 162 ? -1.596 14.521 13.589 1.00 92.19 162 ILE A N 1
ATOM 1221 C CA . ILE A 1 162 ? -1.417 15.154 14.905 1.00 92.19 162 ILE A CA 1
ATOM 1222 C C . ILE A 1 162 ? -0.228 16.128 14.929 1.00 92.19 162 ILE A C 1
ATOM 1224 O O . ILE A 1 162 ? 0.754 15.928 14.206 1.00 92.19 162 ILE A O 1
ATOM 1228 N N . PRO A 1 163 ? -0.276 17.191 15.754 1.00 90.62 163 PRO A N 1
ATOM 1229 C CA . PRO A 1 163 ? 0.854 18.098 15.933 1.00 90.62 163 PRO A CA 1
ATOM 1230 C C . PRO A 1 163 ? 2.096 17.387 16.503 1.00 90.62 163 PRO A C 1
ATOM 1232 O O . PRO A 1 163 ? 1.952 16.465 17.311 1.00 90.62 163 PRO A O 1
ATOM 1235 N N . PRO A 1 164 ? 3.323 17.853 16.191 1.00 86.88 164 PRO A N 1
ATOM 1236 C CA . PRO A 1 164 ? 4.561 17.279 16.734 1.00 86.88 164 PRO A CA 1
ATOM 1237 C C . PRO A 1 164 ? 4.593 17.179 18.264 1.00 86.88 164 PRO A C 1
ATOM 1239 O O . PRO A 1 164 ? 5.077 16.190 18.814 1.00 86.88 164 PRO A O 1
ATOM 1242 N N . SER A 1 165 ? 4.012 18.163 18.957 1.00 83.88 165 SER A N 1
ATOM 1243 C CA . SER A 1 165 ? 3.919 18.199 20.423 1.00 83.88 165 SER A CA 1
ATOM 1244 C C . SER A 1 165 ? 3.087 17.061 21.026 1.00 83.88 165 SER A C 1
ATOM 1246 O O . SER A 1 165 ? 3.264 16.742 22.198 1.00 83.88 165 SER A O 1
ATOM 1248 N N . GLN A 1 166 ? 2.206 16.439 20.238 1.00 79.62 166 GLN A N 1
ATOM 1249 C CA . GLN A 1 166 ? 1.324 15.347 20.660 1.00 79.62 166 GLN A CA 1
ATOM 1250 C C . GLN A 1 166 ? 1.777 13.975 20.135 1.00 79.62 166 GLN A C 1
ATOM 1252 O O . GLN A 1 166 ? 1.185 12.965 20.492 1.00 79.62 166 GLN A O 1
ATOM 1257 N N . HIS A 1 167 ? 2.822 13.922 19.301 1.00 73.06 167 HIS A N 1
ATOM 1258 C CA . HIS A 1 167 ? 3.266 12.687 18.646 1.00 73.06 167 HIS A CA 1
ATOM 1259 C C . HIS A 1 167 ? 4.329 11.908 19.442 1.00 73.06 167 HIS A C 1
ATOM 1261 O O . HIS A 1 167 ? 4.412 10.688 19.332 1.00 73.06 167 HIS A O 1
ATOM 1267 N N . LEU A 1 168 ? 5.168 12.593 20.229 1.00 66.62 168 LEU A N 1
ATOM 1268 C CA . LEU A 1 168 ? 6.298 11.964 20.934 1.00 66.62 168 LEU A CA 1
ATOM 1269 C C . LEU A 1 168 ? 5.982 11.593 22.390 1.00 66.62 168 LEU A C 1
ATOM 1271 O O . LEU A 1 168 ? 6.463 10.574 22.889 1.00 66.62 168 LEU A O 1
ATOM 1275 N N . THR A 1 169 ? 5.172 12.392 23.082 1.00 65.12 169 THR A N 1
ATOM 1276 C CA . THR A 1 169 ? 4.885 12.180 24.504 1.00 65.12 169 THR A CA 1
ATOM 1277 C C . THR A 1 169 ? 3.839 11.080 24.673 1.00 65.12 169 THR A C 1
ATOM 1279 O O . THR A 1 169 ? 2.687 11.253 24.292 1.00 65.12 169 THR A O 1
ATOM 1282 N N . GLY A 1 170 ? 4.230 9.950 25.270 1.00 69.44 170 GLY A N 1
ATOM 1283 C CA . GLY A 1 170 ? 3.308 8.866 25.635 1.00 69.44 170 GLY A CA 1
ATOM 1284 C C . GLY A 1 170 ? 3.018 7.841 24.535 1.00 69.44 170 GLY A C 1
ATOM 1285 O O . GLY A 1 170 ? 2.136 7.008 24.724 1.00 69.44 170 GLY A O 1
ATOM 1286 N N . HIS A 1 171 ? 3.764 7.841 23.423 1.00 76.56 171 HIS A N 1
ATOM 1287 C CA . HIS A 1 171 ? 3.580 6.869 22.333 1.00 76.56 171 HIS A CA 1
ATOM 1288 C C . HIS A 1 171 ? 3.727 5.410 22.807 1.00 76.56 171 HIS A C 1
ATOM 1290 O O . HIS A 1 171 ? 3.006 4.526 22.346 1.00 76.56 171 HIS A O 1
ATOM 1296 N N . ASN A 1 172 ? 4.634 5.146 23.752 1.00 82.69 172 ASN A N 1
ATOM 1297 C CA . ASN A 1 172 ? 4.785 3.836 24.389 1.00 82.69 172 ASN A CA 1
ATOM 1298 C C . ASN A 1 172 ? 3.553 3.463 25.227 1.00 82.69 172 ASN A C 1
ATOM 1300 O O . ASN A 1 172 ? 3.026 2.373 25.060 1.00 82.69 172 ASN A O 1
ATOM 1304 N N . ILE A 1 173 ? 3.053 4.384 26.054 1.00 85.56 173 ILE A N 1
ATOM 1305 C CA . ILE A 1 173 ? 1.860 4.177 26.888 1.00 85.56 173 ILE A CA 1
ATOM 1306 C C . ILE A 1 173 ? 0.633 3.928 26.009 1.00 85.56 173 ILE A C 1
ATOM 1308 O O . ILE A 1 173 ? -0.143 3.017 26.275 1.00 85.56 173 ILE A O 1
ATOM 1312 N N . TYR A 1 174 ? 0.462 4.720 24.949 1.00 87.19 174 TYR A N 1
ATOM 1313 C CA . TYR A 1 174 ? -0.610 4.520 23.982 1.00 87.19 174 TYR A CA 1
ATOM 1314 C C . TYR A 1 174 ? -0.496 3.153 23.307 1.00 87.19 174 TYR A C 1
ATOM 1316 O O . TYR A 1 174 ? -1.470 2.408 23.273 1.00 87.19 174 TYR A O 1
ATOM 1324 N N . SER A 1 175 ? 0.702 2.795 22.831 1.00 88.00 175 SER A N 1
ATOM 1325 C CA . SER A 1 175 ? 0.928 1.506 22.174 1.00 88.00 175 SER A CA 1
ATOM 1326 C C . SER A 1 175 ? 0.630 0.327 23.101 1.00 88.00 175 SER A C 1
ATOM 1328 O O . SER A 1 175 ? -0.007 -0.618 22.652 1.00 88.00 175 SER A O 1
ATOM 1330 N N . SER A 1 176 ? 1.028 0.400 24.376 1.00 89.69 176 SER A N 1
ATOM 1331 C CA . SER A 1 176 ? 0.708 -0.620 25.384 1.00 89.69 176 SER A CA 1
ATOM 1332 C C . SER A 1 176 ? -0.793 -0.730 25.639 1.00 89.69 176 SER A C 1
ATOM 1334 O O . SER A 1 176 ? -1.320 -1.830 25.654 1.00 89.69 176 SER A O 1
ATOM 1336 N N . LYS A 1 177 ? -1.512 0.392 25.748 1.00 92.00 177 LYS A N 1
ATOM 1337 C CA . LYS A 1 177 ? -2.974 0.360 25.919 1.00 92.00 177 LYS A CA 1
ATOM 1338 C C . LYS A 1 177 ? -3.697 -0.245 24.720 1.00 92.00 177 LYS A C 1
ATOM 1340 O O . LYS A 1 177 ? -4.686 -0.944 24.898 1.00 92.00 177 LYS A O 1
ATOM 1345 N N . ILE A 1 178 ? -3.241 0.048 23.500 1.00 92.62 178 ILE A N 1
ATOM 1346 C CA . ILE A 1 178 ? -3.814 -0.585 22.308 1.00 92.62 178 ILE A CA 1
ATOM 1347 C C . ILE A 1 178 ? -3.523 -2.085 22.309 1.00 92.62 178 ILE A C 1
ATOM 1349 O O . ILE A 1 178 ? -4.411 -2.852 21.960 1.00 92.62 178 ILE A O 1
ATOM 1353 N N . ASP A 1 179 ? -2.327 -2.496 22.728 1.00 90.19 179 ASP A N 1
ATOM 1354 C CA . ASP A 1 179 ? -1.981 -3.911 22.886 1.00 90.19 179 ASP A CA 1
ATOM 1355 C C . ASP A 1 179 ? -2.936 -4.622 23.844 1.00 90.19 179 ASP A C 1
ATOM 1357 O O . ASP A 1 179 ? -3.599 -5.568 23.443 1.00 90.19 179 ASP A O 1
ATOM 1361 N N . GLU A 1 180 ? -3.117 -4.080 25.052 1.00 92.19 180 GLU A N 1
ATOM 1362 C CA . GLU A 1 180 ? -4.036 -4.618 26.064 1.00 92.19 180 GLU A CA 1
ATOM 1363 C C . GLU A 1 180 ? -5.472 -4.747 25.526 1.00 92.19 180 GLU A C 1
ATOM 1365 O O . GLU A 1 180 ? -6.162 -5.734 25.780 1.00 92.19 180 GLU A O 1
ATOM 1370 N N . ILE A 1 181 ? -5.938 -3.760 24.752 1.00 91.56 181 ILE A N 1
ATOM 1371 C CA . ILE A 1 181 ? -7.263 -3.812 24.124 1.00 91.56 181 ILE A CA 1
ATOM 1372 C C . ILE A 1 181 ? -7.319 -4.929 23.078 1.00 91.56 181 ILE A C 1
ATOM 1374 O O . ILE A 1 181 ? -8.285 -5.692 23.068 1.00 91.56 181 ILE A O 1
ATOM 1378 N N . LEU A 1 182 ? -6.318 -5.032 22.201 1.00 90.31 182 LEU A N 1
ATOM 1379 C CA . LEU A 1 182 ? -6.272 -6.063 21.165 1.00 90.31 182 LEU A CA 1
ATOM 1380 C C . LEU A 1 182 ? -6.201 -7.469 21.774 1.00 90.31 182 LEU A C 1
ATOM 1382 O O . LEU A 1 182 ? -6.945 -8.342 21.333 1.00 90.31 182 LEU A O 1
ATOM 1386 N N . GLU A 1 183 ? -5.392 -7.664 22.812 1.00 88.88 183 GLU A N 1
ATOM 1387 C CA . GLU A 1 183 ? -5.312 -8.915 23.573 1.00 88.88 183 GLU A CA 1
ATOM 1388 C C . GLU A 1 183 ? -6.669 -9.252 24.208 1.00 88.88 183 GLU A C 1
ATOM 1390 O O . GLU A 1 183 ? -7.201 -10.341 23.999 1.00 88.88 183 GLU A O 1
ATOM 1395 N N . SER A 1 184 ? -7.310 -8.283 24.878 1.00 88.19 184 SER A N 1
ATOM 1396 C CA . SER A 1 184 ? -8.618 -8.505 25.513 1.00 88.19 184 SER A CA 1
ATOM 1397 C C . SER A 1 184 ? -9.716 -8.906 24.521 1.00 88.19 184 SER A C 1
ATOM 1399 O O . SER A 1 184 ? -10.621 -9.671 24.862 1.00 88.19 184 SER A O 1
ATOM 1401 N N . LEU A 1 185 ? -9.654 -8.398 23.288 1.00 83.44 185 LEU A N 1
ATOM 1402 C CA . LEU A 1 185 ? -10.606 -8.739 22.235 1.00 83.44 185 LEU A CA 1
ATOM 1403 C C . LEU A 1 185 ? -10.369 -10.151 21.694 1.00 83.44 185 LEU A C 1
ATOM 1405 O O . LEU A 1 185 ? -11.343 -10.831 21.366 1.00 83.44 185 LEU A O 1
ATOM 1409 N N . ASP A 1 186 ? -9.114 -10.593 21.617 1.00 77.44 186 ASP A N 1
ATOM 1410 C CA . ASP A 1 186 ? -8.775 -11.939 21.151 1.00 77.44 186 ASP A CA 1
ATOM 1411 C C . ASP A 1 186 ? -9.196 -12.987 22.194 1.00 77.44 186 ASP A C 1
ATOM 1413 O O . ASP A 1 186 ? -9.804 -13.999 21.840 1.00 77.44 186 ASP A O 1
ATOM 1417 N N . ASP A 1 187 ? -9.022 -12.670 23.482 1.00 74.25 187 ASP A N 1
ATOM 1418 C CA . ASP A 1 187 ? -9.471 -13.495 24.610 1.00 74.25 187 ASP A CA 1
ATOM 1419 C C . ASP A 1 187 ? -11.001 -13.558 24.753 1.00 74.25 187 ASP A C 1
ATOM 1421 O O . ASP A 1 187 ? -11.551 -14.585 25.160 1.00 74.25 187 ASP A O 1
ATOM 1425 N N . THR A 1 188 ? -11.709 -12.465 24.444 1.00 69.25 188 THR A N 1
ATOM 1426 C CA . THR A 1 188 ? -13.175 -12.374 24.603 1.00 69.25 188 THR A CA 1
ATOM 1427 C C . THR A 1 188 ? -13.931 -12.970 23.414 1.00 69.25 188 THR A C 1
ATOM 1429 O O . THR A 1 188 ? -15.025 -13.514 23.585 1.00 69.25 188 THR A O 1
ATOM 1432 N N . PHE A 1 189 ? -13.358 -12.901 22.210 1.00 65.31 189 PHE A N 1
ATOM 1433 C CA . PHE A 1 189 ? -13.939 -13.468 20.990 1.00 65.31 189 PHE A CA 1
ATOM 1434 C C . PHE A 1 189 ? -12.998 -14.489 20.328 1.00 65.31 189 PHE A C 1
ATOM 1436 O O . PHE A 1 189 ? -12.664 -14.345 19.144 1.00 65.31 189 PHE A O 1
ATOM 1443 N N . PRO A 1 190 ? -12.580 -15.547 21.049 1.00 58.41 190 PRO A N 1
ATOM 1444 C CA . PRO A 1 190 ? -11.682 -16.542 20.495 1.00 58.41 190 PRO A CA 1
ATOM 1445 C C . PRO A 1 190 ? -12.403 -17.287 19.364 1.00 58.41 190 PRO A C 1
ATOM 1447 O O . PRO A 1 190 ? -13.456 -17.882 19.568 1.00 58.41 190 PRO A O 1
ATOM 1450 N N . ARG A 1 191 ? -11.827 -17.206 18.157 1.00 61.12 191 ARG A N 1
ATOM 1451 C CA . ARG A 1 191 ? -12.148 -17.960 16.923 1.00 61.12 191 ARG A CA 1
ATOM 1452 C C . ARG A 1 191 ? -13.625 -18.365 16.739 1.00 61.12 191 ARG A C 1
ATOM 1454 O O . ARG A 1 191 ? -14.017 -19.469 17.103 1.00 61.12 191 ARG A O 1
ATOM 1461 N N . TYR A 1 192 ? -14.392 -17.557 16.003 1.00 51.66 192 TYR A N 1
ATOM 1462 C CA . TYR A 1 192 ? -15.647 -18.014 15.376 1.00 51.66 192 TYR A CA 1
ATOM 1463 C C . TYR A 1 192 ? -15.446 -18.708 14.015 1.00 51.66 192 TYR A C 1
ATOM 1465 O O . TYR A 1 192 ? -16.415 -19.100 13.366 1.00 51.66 192 TYR A O 1
ATOM 1473 N N . ASP A 1 193 ? -14.195 -18.947 13.615 1.00 48.91 193 ASP A N 1
ATOM 1474 C CA . ASP A 1 193 ? -13.860 -19.397 12.266 1.00 48.91 193 ASP A CA 1
ATOM 1475 C C . ASP A 1 193 ? -13.368 -20.851 12.296 1.00 48.91 193 ASP A C 1
ATOM 1477 O O . ASP A 1 193 ? -12.202 -21.164 12.061 1.00 48.91 193 ASP A O 1
ATOM 1481 N N . SER A 1 194 ? -14.283 -21.772 12.601 1.00 39.19 194 SER A N 1
ATOM 1482 C CA . SER A 1 194 ? -14.238 -23.091 11.977 1.00 39.19 194 SER A CA 1
ATOM 1483 C C . SER A 1 194 ? -14.947 -22.985 10.627 1.00 39.19 194 SER A C 1
ATOM 1485 O O . SER A 1 194 ? -16.180 -23.061 10.593 1.00 39.19 194 SER A O 1
ATOM 1487 N N . LYS A 1 195 ? -14.180 -22.780 9.551 1.00 36.53 195 LYS A N 1
ATOM 1488 C CA . LYS A 1 195 ? -14.326 -23.407 8.222 1.00 36.53 195 LYS A CA 1
ATOM 1489 C C . LYS A 1 195 ? -13.312 -22.848 7.234 1.00 36.53 195 LYS A C 1
ATOM 1491 O O . LYS A 1 195 ? -13.227 -21.610 7.121 1.00 36.53 195 LYS A O 1
#